Protein AF-A0A147B8M9-F1 (afdb_monomer_lite)

pLDDT: mean 75.09, std 26.65, range [23.7, 98.44]

Structure (mmCIF, N/CA/C/O backbone):
data_AF-A0A147B8M9-F1
#
_entry.id   AF-A0A147B8M9-F1
#
loop_
_atom_site.group_PDB
_atom_site.id
_atom_site.type_symbol
_atom_site.label_atom_id
_atom_site.label_alt_id
_atom_site.label_comp_id
_atom_site.label_asym_id
_atom_site.label_entity_id
_atom_site.label_seq_id
_atom_site.pdbx_PDB_ins_code
_atom_site.Cartn_x
_atom_site.Cartn_y
_atom_site.Cartn_z
_atom_site.occupancy
_atom_site.B_iso_or_equiv
_atom_site.auth_seq_id
_atom_site.auth_comp_id
_atom_site.auth_asym_id
_atom_site.auth_atom_id
_atom_site.pdbx_PDB_model_num
ATOM 1 N N . ARG A 1 1 ? -14.734 -21.257 18.077 1.00 27.02 1 ARG A N 1
ATOM 2 C CA . ARG A 1 1 ? -14.080 -21.718 19.327 1.00 27.02 1 ARG A CA 1
ATOM 3 C C . ARG A 1 1 ? -13.282 -20.539 19.893 1.00 27.02 1 ARG A C 1
ATOM 5 O O . ARG A 1 1 ? -12.456 -20.019 19.169 1.00 27.02 1 ARG A O 1
ATOM 12 N N . ARG A 1 2 ? -13.656 -20.080 21.100 1.00 24.09 2 ARG A N 1
ATOM 13 C CA . ARG A 1 2 ? -13.049 -19.052 21.987 1.00 24.09 2 ARG A CA 1
ATOM 14 C C . ARG A 1 2 ? -12.337 -17.847 21.330 1.00 24.09 2 ARG A C 1
ATOM 16 O O . ARG A 1 2 ? -11.143 -17.897 21.078 1.00 24.09 2 ARG A O 1
ATOM 23 N N . PHE A 1 3 ? -13.059 -16.733 21.179 1.00 24.09 3 PHE A N 1
ATOM 24 C CA . PHE A 1 3 ? -12.471 -15.402 20.975 1.00 24.09 3 PHE A CA 1
ATOM 25 C C . PHE A 1 3 ? -12.200 -14.756 22.337 1.00 24.09 3 PHE A C 1
ATOM 27 O O . PHE A 1 3 ? -13.134 -14.471 23.086 1.00 24.09 3 PHE A O 1
ATOM 34 N N . VAL A 1 4 ? -10.926 -14.539 22.661 1.00 26.78 4 VAL A N 1
ATOM 35 C CA . VAL A 1 4 ? -10.508 -13.758 23.829 1.00 26.78 4 VAL A CA 1
ATOM 36 C C . VAL A 1 4 ? -10.392 -12.299 23.394 1.00 26.78 4 VAL A C 1
ATOM 38 O O . VAL A 1 4 ? -9.538 -11.937 22.592 1.00 26.78 4 VAL A O 1
ATOM 41 N N . SER A 1 5 ? -11.287 -11.464 23.914 1.00 26.00 5 SER A N 1
ATOM 42 C CA . SER A 1 5 ? -11.229 -10.008 23.802 1.00 26.00 5 SER A CA 1
ATOM 43 C C . SER A 1 5 ? -10.167 -9.478 24.769 1.00 26.00 5 SER A C 1
ATOM 45 O O . SER A 1 5 ? -10.465 -9.273 25.945 1.00 26.00 5 SER A O 1
ATOM 47 N N . VAL A 1 6 ? -8.939 -9.247 24.298 1.00 27.94 6 VAL A N 1
ATOM 48 C CA . VAL A 1 6 ? -7.915 -8.536 25.081 1.00 27.94 6 VAL A CA 1
ATOM 49 C C . VAL A 1 6 ? -7.964 -7.051 24.729 1.00 27.94 6 VAL A C 1
ATOM 51 O O . VAL A 1 6 ? -7.630 -6.624 23.628 1.00 27.94 6 VAL A O 1
ATOM 54 N N . ARG A 1 7 ? -8.435 -6.268 25.699 1.00 24.34 7 ARG A N 1
ATOM 55 C CA . ARG A 1 7 ? -8.534 -4.806 25.693 1.00 24.34 7 ARG A CA 1
ATOM 56 C C . ARG A 1 7 ? -7.111 -4.228 25.764 1.00 24.34 7 ARG A C 1
ATOM 58 O O . ARG A 1 7 ? -6.442 -4.368 26.783 1.00 24.34 7 ARG A O 1
ATOM 65 N N . PHE A 1 8 ? -6.635 -3.610 24.685 1.00 26.00 8 PHE A N 1
ATOM 66 C CA . PHE A 1 8 ? -5.286 -3.041 24.598 1.00 26.00 8 PHE A CA 1
ATOM 67 C C . PHE A 1 8 ? -5.272 -1.627 25.202 1.00 26.00 8 PHE A C 1
ATOM 69 O O . PHE A 1 8 ? -5.485 -0.632 24.518 1.00 26.00 8 PHE A O 1
ATOM 76 N N . LEU A 1 9 ? -5.058 -1.550 26.516 1.00 25.94 9 LEU A N 1
ATOM 77 C CA . LEU A 1 9 ? -4.736 -0.313 27.236 1.00 25.94 9 LEU A CA 1
ATOM 78 C C . LEU A 1 9 ? -3.402 -0.480 27.982 1.00 25.94 9 LEU A C 1
ATOM 80 O O . LEU A 1 9 ? -3.304 -0.156 29.153 1.00 25.94 9 LEU A O 1
ATOM 84 N N . TYR A 1 10 ? -2.381 -1.046 27.332 1.00 28.28 10 TYR A N 1
ATOM 85 C CA . TYR A 1 10 ? -1.029 -1.176 27.891 1.00 28.28 10 TYR A CA 1
ATOM 86 C C . TYR A 1 10 ? 0.004 -1.239 26.759 1.00 28.28 10 TYR A C 1
ATOM 88 O O . TYR A 1 10 ? 0.455 -2.316 26.388 1.00 28.28 10 TYR A O 1
ATOM 96 N N . PHE A 1 11 ? 0.391 -0.094 26.188 1.00 28.03 11 PHE A N 1
ATOM 97 C CA . PHE A 1 11 ? 1.577 -0.063 25.311 1.00 28.03 11 PHE A CA 1
ATOM 98 C C . PHE A 1 11 ? 2.438 1.206 25.392 1.00 28.03 11 PHE A C 1
ATOM 100 O O . PHE A 1 11 ? 3.478 1.282 24.751 1.00 28.03 11 PHE A O 1
ATOM 107 N N . VAL A 1 12 ? 2.101 2.170 26.255 1.00 28.92 12 VAL A N 1
ATOM 108 C CA . VAL A 1 12 ? 2.968 3.344 26.499 1.00 28.92 12 VAL A CA 1
ATOM 109 C C . VAL A 1 12 ? 4.001 3.084 27.616 1.00 28.92 12 VAL A C 1
ATOM 111 O O . VAL A 1 12 ? 4.966 3.824 27.762 1.00 28.92 12 VAL A O 1
ATOM 114 N N . ALA A 1 13 ? 3.885 1.983 28.368 1.00 28.84 13 ALA A N 1
ATOM 115 C CA . ALA A 1 13 ? 4.735 1.716 29.536 1.00 28.84 13 ALA A CA 1
ATOM 116 C C . ALA A 1 13 ? 5.997 0.857 29.275 1.00 28.84 13 ALA A C 1
ATOM 118 O O . ALA A 1 13 ? 6.793 0.677 30.193 1.00 28.84 13 ALA A O 1
ATOM 119 N N . SER A 1 14 ? 6.226 0.327 28.063 1.00 29.69 14 SER A N 1
ATOM 120 C CA . SER A 1 14 ? 7.313 -0.653 27.828 1.00 29.69 14 SER A CA 1
ATOM 121 C C . SER A 1 14 ? 8.586 -0.099 27.155 1.00 29.69 14 SER A C 1
ATOM 123 O O . SER A 1 14 ? 9.603 -0.785 27.109 1.00 29.69 14 SER A O 1
ATOM 125 N N . MET A 1 15 ? 8.613 1.166 26.711 1.00 28.66 15 MET A N 1
ATOM 126 C CA . MET A 1 15 ? 9.832 1.773 26.131 1.00 28.66 15 MET A CA 1
ATOM 127 C C . MET A 1 15 ? 10.869 2.243 27.169 1.00 28.66 15 MET A C 1
ATOM 129 O O . MET A 1 15 ? 12.008 2.523 26.805 1.00 28.66 15 MET A O 1
ATOM 133 N N . ALA A 1 16 ? 10.536 2.270 28.463 1.00 31.88 16 ALA A N 1
ATOM 134 C CA . ALA A 1 16 ? 11.472 2.675 29.519 1.00 31.88 16 ALA A CA 1
ATOM 135 C C . ALA A 1 16 ? 12.421 1.550 29.992 1.00 31.88 16 ALA A C 1
ATOM 137 O O . ALA A 1 16 ? 13.389 1.826 30.697 1.00 31.88 16 ALA A O 1
ATOM 138 N N . PHE A 1 17 ? 12.196 0.290 29.593 1.00 31.92 17 PHE A N 1
ATOM 139 C CA . PHE A 1 17 ? 12.972 -0.861 30.087 1.00 31.92 17 PHE A CA 1
ATOM 140 C C . PHE A 1 17 ? 14.059 -1.383 29.133 1.00 31.92 17 PHE A C 1
ATOM 142 O O . PHE A 1 17 ? 14.853 -2.237 29.522 1.00 31.92 17 PHE A O 1
ATOM 149 N N . VAL A 1 18 ? 14.159 -0.848 27.911 1.00 36.25 18 VAL A N 1
ATOM 150 C CA . VAL A 1 18 ? 15.147 -1.307 26.910 1.00 36.25 18 VAL A CA 1
ATOM 151 C C . VAL A 1 18 ? 16.444 -0.474 26.928 1.00 36.25 18 VAL A C 1
ATOM 153 O O . VAL A 1 18 ? 17.480 -0.921 26.442 1.00 36.25 18 VAL A O 1
ATOM 156 N N . SER A 1 19 ? 16.461 0.684 27.598 1.00 32.91 19 SER A N 1
ATOM 157 C CA . SER A 1 19 ? 17.647 1.557 27.673 1.00 32.91 19 SER A CA 1
ATOM 158 C C . SER A 1 19 ? 18.732 1.096 28.665 1.00 32.91 19 SER A C 1
ATOM 160 O O . SER A 1 19 ? 19.852 1.599 28.607 1.00 32.91 19 SER A O 1
ATOM 162 N N . SER A 1 20 ? 18.454 0.153 29.572 1.00 35.44 20 SER A N 1
ATOM 163 C CA . SER A 1 20 ? 19.408 -0.260 30.621 1.00 35.44 20 SER A CA 1
ATOM 164 C C . SER A 1 20 ? 20.283 -1.463 30.249 1.00 35.44 20 SER A C 1
ATOM 166 O O . SER A 1 20 ? 21.273 -1.730 30.929 1.00 35.44 20 SER A O 1
ATOM 168 N N . ARG A 1 21 ? 19.978 -2.180 29.156 1.00 36.72 21 ARG A N 1
ATOM 169 C CA . ARG A 1 21 ? 20.747 -3.370 28.734 1.00 36.72 21 ARG A CA 1
ATOM 170 C C . ARG A 1 21 ? 21.785 -3.123 27.636 1.00 36.72 21 ARG A C 1
ATOM 172 O O . ARG A 1 21 ? 22.641 -3.977 27.441 1.00 36.72 21 ARG A O 1
ATOM 179 N N . PHE A 1 22 ? 21.798 -1.949 27.004 1.00 33.19 22 PHE A N 1
ATOM 180 C CA . PHE A 1 22 ? 22.848 -1.574 26.042 1.00 33.19 22 PHE A CA 1
ATOM 181 C C . PHE A 1 22 ? 24.071 -0.890 26.685 1.00 33.19 22 PHE A C 1
ATOM 183 O O . PHE A 1 22 ? 25.175 -0.984 26.155 1.00 33.19 22 PHE A O 1
ATOM 190 N N . ALA A 1 23 ? 23.922 -0.275 27.865 1.00 34.53 23 ALA A N 1
ATOM 191 C CA . ALA A 1 23 ? 25.012 0.451 28.530 1.00 34.53 23 ALA A CA 1
ATOM 192 C C . ALA A 1 23 ? 26.086 -0.460 29.168 1.00 34.53 23 ALA A C 1
ATOM 194 O O . ALA A 1 23 ? 27.227 -0.041 29.342 1.00 34.53 23 ALA A O 1
ATOM 195 N N . ASN A 1 24 ? 25.767 -1.728 29.457 1.00 32.03 24 ASN A N 1
ATOM 196 C CA . ASN A 1 24 ? 26.709 -2.670 30.081 1.00 32.03 24 ASN A CA 1
ATOM 197 C C . ASN A 1 24 ? 27.592 -3.447 29.088 1.00 32.03 24 ASN A C 1
ATOM 199 O O . ASN A 1 24 ? 28.488 -4.174 29.516 1.00 32.03 24 ASN A O 1
ATOM 203 N N . CYS A 1 25 ? 27.386 -3.292 27.775 1.00 36.28 25 CYS A N 1
ATOM 204 C CA . CYS A 1 25 ? 28.187 -3.990 26.763 1.00 36.28 25 CYS A CA 1
ATOM 205 C C . CYS A 1 25 ? 29.418 -3.186 26.294 1.00 36.28 25 CYS A C 1
ATOM 207 O O . CYS A 1 25 ? 30.353 -3.766 25.750 1.00 36.28 25 CYS A O 1
ATOM 209 N N . LEU A 1 26 ? 29.467 -1.873 26.557 1.00 35.19 26 LEU A N 1
ATOM 210 C CA . LEU A 1 26 ? 30.536 -0.974 26.086 1.00 35.19 26 LEU A CA 1
ATOM 211 C C . LEU A 1 26 ? 31.651 -0.712 27.116 1.00 35.19 26 LEU A C 1
ATOM 213 O O . LEU A 1 26 ? 32.682 -0.142 26.781 1.00 35.19 26 LEU A O 1
ATOM 217 N N . VAL A 1 27 ? 31.498 -1.185 28.356 1.00 40.88 27 VAL A N 1
ATOM 218 C CA . VAL A 1 27 ? 32.484 -0.983 29.442 1.00 40.88 27 VAL A CA 1
ATOM 219 C C . VAL A 1 27 ? 33.527 -2.118 29.519 1.00 40.88 27 VAL A C 1
ATOM 221 O O . VAL A 1 27 ? 34.462 -2.063 30.311 1.00 40.88 27 VAL A O 1
ATOM 224 N N . ARG A 1 28 ? 33.439 -3.147 28.663 1.00 36.75 28 ARG A N 1
ATOM 225 C CA . ARG A 1 28 ? 34.367 -4.300 28.671 1.00 36.75 28 ARG A CA 1
ATOM 226 C C . ARG A 1 28 ? 35.517 -4.242 27.652 1.00 36.75 28 ARG A C 1
ATOM 228 O O . ARG A 1 28 ? 36.253 -5.217 27.550 1.00 36.75 28 ARG A O 1
ATOM 235 N N . GLN A 1 29 ? 35.720 -3.129 26.942 1.00 37.09 29 GLN A N 1
ATOM 236 C CA . GLN A 1 29 ? 36.760 -3.010 25.901 1.00 37.09 29 GLN A CA 1
ATOM 237 C C . GLN A 1 29 ? 37.720 -1.817 26.067 1.00 37.09 29 GLN A C 1
ATOM 239 O O . GLN A 1 29 ? 38.197 -1.265 25.081 1.00 37.09 29 GLN A O 1
ATOM 244 N N . LEU A 1 30 ? 38.066 -1.429 27.299 1.00 37.56 30 LEU A N 1
ATOM 245 C CA . LEU A 1 30 ? 39.154 -0.466 27.525 1.00 37.56 30 LEU A CA 1
ATOM 246 C C . LEU A 1 30 ? 40.334 -1.126 28.261 1.00 37.56 30 LEU A C 1
ATOM 248 O O . LEU A 1 30 ? 40.118 -1.787 29.282 1.00 37.56 30 LEU A O 1
ATOM 252 N N . PRO A 1 31 ? 41.575 -0.991 27.751 1.00 31.39 31 PRO A N 1
ATOM 253 C CA . PRO A 1 31 ? 42.752 -1.609 28.348 1.00 31.39 31 PRO A CA 1
ATOM 254 C C . PRO A 1 31 ? 43.129 -0.954 29.685 1.00 31.39 31 PRO A C 1
ATOM 256 O O . PRO A 1 31 ? 42.928 0.238 29.913 1.00 31.39 31 PRO A O 1
ATOM 259 N N . ARG A 1 32 ? 43.683 -1.772 30.587 1.00 35.12 32 ARG A N 1
ATOM 260 C CA . ARG A 1 32 ? 44.128 -1.384 31.930 1.00 35.12 32 ARG A CA 1
ATOM 261 C C . ARG A 1 32 ? 45.487 -0.677 31.869 1.00 35.12 32 ARG A C 1
ATOM 263 O O . ARG A 1 32 ? 46.471 -1.309 31.504 1.00 35.12 32 ARG A O 1
ATOM 270 N N . GLY A 1 33 ? 45.544 0.567 32.346 1.00 34.09 33 GLY A N 1
ATOM 271 C CA . GLY A 1 33 ? 46.777 1.204 32.829 1.00 34.09 33 GLY A CA 1
ATOM 272 C C . GLY A 1 33 ? 47.073 2.582 32.231 1.00 34.09 33 GLY A C 1
ATOM 273 O O . GLY A 1 33 ? 47.375 2.667 31.051 1.00 34.09 33 GLY A O 1
ATOM 274 N N . VAL A 1 34 ? 46.994 3.612 33.091 1.00 33.75 34 VAL A N 1
ATOM 275 C CA . VAL A 1 34 ? 47.680 4.937 33.147 1.00 33.75 34 VAL A CA 1
ATOM 276 C C . VAL A 1 34 ? 46.668 5.928 33.761 1.00 33.75 34 VAL A C 1
ATOM 278 O O . VAL A 1 34 ? 45.694 6.309 33.131 1.00 33.75 34 VAL A O 1
ATOM 281 N N . LEU A 1 35 ? 46.627 6.054 35.093 1.00 29.91 35 LEU A N 1
ATOM 282 C CA . LEU A 1 35 ? 47.329 7.036 35.943 1.00 29.91 35 LEU A CA 1
ATOM 283 C C . LEU A 1 35 ? 46.771 8.478 35.898 1.00 29.91 35 LEU A C 1
ATOM 285 O O . LEU A 1 35 ? 46.942 9.203 34.931 1.00 29.91 35 LEU A O 1
ATOM 289 N N . ARG A 1 36 ? 46.278 8.875 37.084 1.00 27.80 36 ARG A N 1
ATOM 290 C CA . ARG A 1 36 ? 46.277 10.210 37.721 1.00 27.80 36 ARG A CA 1
ATOM 291 C C . ARG A 1 36 ? 45.305 11.294 37.226 1.00 27.80 36 ARG A C 1
ATOM 293 O O . ARG A 1 36 ? 45.498 11.949 36.214 1.00 27.80 36 ARG A O 1
ATOM 300 N N . TYR A 1 37 ? 44.347 11.572 38.116 1.00 27.31 37 TYR A N 1
ATOM 301 C CA . TYR A 1 37 ? 43.696 12.872 38.318 1.00 27.31 37 TYR A CA 1
ATOM 302 C C . TYR A 1 37 ? 44.704 14.032 38.391 1.00 27.31 37 TYR A C 1
ATOM 304 O O . TYR A 1 37 ? 45.776 13.877 38.984 1.00 27.31 37 TYR A O 1
ATOM 312 N N . PRO A 1 38 ? 44.266 15.238 37.993 1.00 31.50 38 PRO A N 1
ATOM 313 C CA . PRO A 1 38 ? 44.148 16.293 38.994 1.00 31.50 38 PRO A CA 1
ATOM 314 C C . PRO A 1 38 ? 42.786 17.001 38.988 1.00 31.50 38 PRO A C 1
ATOM 316 O O . PRO A 1 38 ? 42.074 17.090 37.992 1.00 31.50 38 PRO A O 1
ATOM 319 N N . LYS A 1 39 ? 42.432 17.482 40.181 1.00 28.62 39 LYS A N 1
ATOM 320 C CA . LYS A 1 39 ? 41.262 18.296 40.506 1.00 28.62 39 LYS A CA 1
ATOM 321 C C . LYS A 1 39 ? 41.488 19.732 40.024 1.00 28.62 39 LYS A C 1
ATOM 323 O O . LYS A 1 39 ? 42.455 20.327 40.473 1.00 28.62 39 LYS A O 1
ATOM 328 N N . GLN A 1 40 ? 40.572 20.267 39.215 1.00 25.94 40 GLN A N 1
ATOM 329 C CA . GLN A 1 40 ? 40.050 21.651 39.215 1.00 25.94 40 GLN A CA 1
ATOM 330 C C . GLN A 1 40 ? 39.564 22.025 37.814 1.00 25.94 40 GLN A C 1
ATOM 332 O O . GLN A 1 40 ? 40.360 22.282 36.925 1.00 25.94 40 GLN A O 1
ATOM 337 N N . CYS A 1 41 ? 38.242 22.037 37.650 1.00 27.27 41 CYS A N 1
ATOM 338 C CA . CYS A 1 41 ? 37.491 23.017 36.862 1.00 27.27 41 CYS A CA 1
ATOM 339 C C . CYS A 1 41 ? 36.004 22.702 37.056 1.00 27.27 41 CYS A C 1
ATOM 341 O O . CYS A 1 41 ? 35.356 22.013 36.275 1.00 27.27 41 CYS A O 1
ATOM 343 N N . THR A 1 42 ? 35.477 23.163 38.186 1.00 31.98 42 THR A N 1
ATOM 344 C CA . THR A 1 42 ? 34.049 23.413 38.364 1.00 31.98 42 THR A CA 1
ATOM 345 C C . THR A 1 42 ? 33.658 24.546 37.422 1.00 31.98 42 THR A C 1
ATOM 347 O O . THR A 1 42 ? 34.017 25.695 37.664 1.00 31.98 42 THR A O 1
ATOM 350 N N . GLY A 1 43 ? 32.947 24.234 36.344 1.00 30.45 43 GLY A N 1
ATOM 351 C CA . GLY A 1 43 ? 32.401 25.247 35.451 1.00 30.45 43 GLY A CA 1
ATOM 352 C C . GLY A 1 43 ? 31.911 24.641 34.147 1.00 30.45 43 GLY A C 1
ATOM 353 O O . GLY A 1 43 ? 32.673 23.999 33.440 1.00 30.45 43 GLY A O 1
ATOM 354 N N . VAL A 1 44 ? 30.649 24.915 33.818 1.00 31.03 44 VAL A N 1
ATOM 355 C CA . VAL A 1 44 ? 29.996 24.632 32.529 1.00 31.03 44 VAL A CA 1
ATOM 356 C C . VAL A 1 44 ? 29.514 23.185 32.327 1.00 31.03 44 VAL A C 1
ATOM 358 O O . VAL A 1 44 ? 29.857 22.500 31.372 1.00 31.03 44 VAL A O 1
ATOM 361 N N . SER A 1 45 ? 28.603 22.748 33.197 1.00 27.23 45 SER A N 1
ATOM 362 C CA . SER A 1 45 ? 27.581 21.758 32.827 1.00 27.23 45 SER A CA 1
ATOM 363 C C . SER A 1 45 ? 26.237 22.225 33.373 1.00 27.23 45 SER A C 1
ATOM 365 O O . SER A 1 45 ? 25.766 21.812 34.429 1.00 27.23 45 SER A O 1
ATOM 367 N N . SER A 1 46 ? 25.675 23.222 32.695 1.00 32.31 46 SER A N 1
ATOM 368 C CA . SER A 1 46 ? 24.375 23.799 33.024 1.00 32.31 46 SER A CA 1
ATOM 369 C C . SER A 1 46 ? 23.692 24.324 31.766 1.00 32.31 46 SER A C 1
ATOM 371 O O . SER A 1 46 ? 23.367 25.501 31.698 1.00 32.31 46 SER A O 1
ATOM 373 N N . TYR A 1 47 ? 23.466 23.464 30.770 1.00 26.84 47 TYR A N 1
ATOM 374 C CA . TYR A 1 47 ? 22.502 23.749 29.708 1.00 26.84 47 TYR A CA 1
ATOM 375 C C . TYR A 1 47 ? 21.732 22.473 29.335 1.00 26.84 47 TYR A C 1
ATOM 377 O O . TYR A 1 47 ? 22.304 21.481 28.904 1.00 26.84 47 TYR A O 1
ATOM 385 N N . LEU A 1 48 ? 20.412 22.550 29.539 1.00 28.67 48 LEU A N 1
ATOM 386 C CA . LEU A 1 48 ? 19.356 21.622 29.113 1.00 28.67 48 LEU A CA 1
ATOM 387 C C . LEU A 1 48 ? 19.205 20.265 29.827 1.00 28.67 48 LEU A C 1
ATOM 389 O O . LEU A 1 48 ? 19.116 19.212 29.208 1.00 28.67 48 LEU A O 1
ATOM 393 N N . THR A 1 49 ? 18.914 20.315 31.127 1.00 30.12 49 THR A N 1
ATOM 394 C CA . THR A 1 49 ? 17.976 19.358 31.746 1.00 30.12 49 THR A CA 1
ATOM 395 C C . THR A 1 49 ? 17.010 20.095 32.668 1.00 30.12 49 THR A C 1
ATOM 397 O O . THR A 1 49 ? 17.302 20.285 33.848 1.00 30.12 49 THR A O 1
ATOM 400 N N . ARG A 1 50 ? 15.867 20.543 32.126 1.00 26.62 50 ARG A N 1
ATOM 401 C CA . ARG A 1 50 ? 14.607 20.771 32.868 1.00 26.62 50 ARG A CA 1
ATOM 402 C C . ARG A 1 50 ? 13.495 21.264 31.934 1.00 26.62 50 ARG A C 1
ATOM 404 O O . ARG A 1 50 ? 13.418 22.450 31.648 1.00 26.62 50 ARG A O 1
ATOM 411 N N . LYS A 1 51 ? 12.592 20.367 31.531 1.00 27.72 51 LYS A N 1
ATOM 412 C CA . LYS A 1 51 ? 11.152 20.658 31.371 1.00 27.72 51 LYS A CA 1
ATOM 413 C C . LYS A 1 51 ? 10.344 19.379 31.609 1.00 27.72 51 LYS A C 1
ATOM 415 O O . LYS A 1 51 ? 9.722 18.818 30.722 1.00 27.72 51 LYS A O 1
ATOM 420 N N . LEU A 1 52 ? 10.377 18.943 32.862 1.00 26.14 52 LEU A N 1
ATOM 421 C CA . LEU A 1 52 ? 9.313 18.182 33.505 1.00 26.14 52 LEU A CA 1
ATOM 422 C C . LEU A 1 52 ? 8.984 18.976 34.769 1.00 26.14 52 LEU A C 1
ATOM 424 O O . LEU A 1 52 ? 9.744 18.946 35.731 1.00 26.14 52 LEU A O 1
ATOM 428 N N . CYS A 1 53 ? 7.912 19.766 34.716 1.00 24.42 53 CYS A N 1
ATOM 429 C CA . CYS A 1 53 ? 7.299 20.368 35.894 1.00 24.42 53 CYS A CA 1
ATOM 430 C C . CYS A 1 53 ? 5.783 20.288 35.750 1.00 24.42 53 CYS A C 1
ATOM 432 O O . CYS A 1 53 ? 5.162 20.975 34.943 1.00 24.42 53 CYS A O 1
ATOM 434 N N . THR A 1 54 ? 5.232 19.410 36.572 1.00 27.48 54 THR A N 1
ATOM 435 C CA . THR A 1 54 ? 3.876 19.405 37.097 1.00 27.48 54 THR A CA 1
ATOM 436 C C . THR A 1 54 ? 3.613 20.631 37.987 1.00 27.48 54 THR A C 1
ATOM 438 O O . THR A 1 54 ? 4.509 21.095 38.688 1.00 27.48 54 THR A O 1
ATOM 441 N N . SER A 1 55 ? 2.337 21.029 38.041 1.00 25.98 55 SER A N 1
ATOM 442 C CA . SER A 1 55 ? 1.659 21.902 39.022 1.00 25.98 55 SER A CA 1
ATOM 443 C C . SER A 1 55 ? 1.488 23.403 38.706 1.00 25.98 55 SER A C 1
ATOM 445 O O . SER A 1 55 ? 2.429 24.190 38.687 1.00 25.98 55 SER A O 1
ATOM 447 N N . LYS A 1 56 ? 0.201 23.743 38.518 1.00 28.77 56 LYS A N 1
ATOM 448 C CA . LYS A 1 56 ? -0.567 24.955 38.868 1.00 28.77 56 LYS A CA 1
ATOM 449 C C . LYS A 1 56 ? 0.158 26.312 38.930 1.00 28.77 56 LYS A C 1
ATOM 451 O O . LYS A 1 56 ? 0.884 26.610 39.872 1.00 28.77 56 LYS A O 1
ATOM 456 N N . ARG A 1 57 ? -0.288 27.230 38.064 1.00 23.70 57 ARG A N 1
ATOM 457 C CA . ARG A 1 57 ? -0.511 28.640 38.426 1.00 23.70 57 ARG A CA 1
ATOM 458 C C . ARG A 1 57 ? -1.910 29.066 37.987 1.00 23.70 57 ARG A C 1
ATOM 460 O O . ARG A 1 57 ? -2.218 29.072 36.802 1.00 23.70 57 ARG A O 1
ATOM 467 N N . LEU A 1 58 ? -2.734 29.390 38.979 1.00 28.34 58 LEU A N 1
ATOM 468 C CA . LEU A 1 58 ? -3.922 30.224 38.842 1.00 28.34 58 LEU A CA 1
ATOM 469 C C . LEU A 1 58 ? -3.459 31.662 38.582 1.00 28.34 58 LEU A C 1
ATOM 471 O O . LEU A 1 58 ? -2.677 32.203 39.362 1.00 28.34 58 LEU A O 1
ATOM 475 N N . SER A 1 59 ? -3.974 32.283 37.528 1.00 27.38 59 SER A N 1
ATOM 476 C CA . SER A 1 59 ? -4.063 33.738 37.408 1.00 27.38 59 SER A CA 1
ATOM 477 C C . SER A 1 59 ? -5.396 34.072 36.751 1.00 27.38 59 SER A C 1
ATOM 479 O O . SER A 1 59 ? -5.700 33.592 35.662 1.00 27.38 59 SER A O 1
ATOM 481 N N . ALA A 1 60 ? -6.197 34.834 37.487 1.00 27.33 60 ALA A N 1
ATOM 482 C CA . ALA A 1 60 ? -7.555 35.240 37.177 1.00 27.33 60 ALA A CA 1
ATOM 483 C C . ALA A 1 60 ? -7.645 36.149 35.942 1.00 27.33 60 ALA A C 1
ATOM 485 O O . ALA A 1 60 ? -6.758 36.969 35.710 1.00 27.33 60 ALA A O 1
ATOM 486 N N . GLY A 1 61 ? -8.765 36.065 35.217 1.00 25.58 61 GLY A N 1
ATOM 487 C CA . GLY A 1 61 ? -9.127 37.079 34.229 1.00 25.58 61 GLY A CA 1
ATOM 488 C C . GLY A 1 61 ? -10.212 36.681 33.230 1.00 25.58 61 GLY A C 1
ATOM 489 O O . GLY A 1 61 ? -9.885 36.331 32.107 1.00 25.58 61 GLY A O 1
ATOM 490 N N . ARG A 1 62 ? -11.475 36.892 33.634 1.00 26.42 62 ARG A N 1
ATOM 491 C CA . ARG A 1 62 ? -12.699 37.108 32.825 1.00 26.42 62 ARG A CA 1
ATOM 492 C C . ARG A 1 62 ? -13.423 35.914 32.182 1.00 26.42 62 ARG A C 1
ATOM 494 O O . ARG A 1 62 ? -12.924 35.265 31.276 1.00 26.42 62 ARG A O 1
ATOM 501 N N . GLY A 1 63 ? -14.694 35.793 32.587 1.00 30.56 63 GLY A N 1
ATOM 502 C CA . GLY A 1 63 ? -15.769 35.094 31.878 1.00 30.56 63 GLY A CA 1
ATOM 503 C C . GLY A 1 63 ? -16.216 33.803 32.555 1.00 30.56 63 GLY A C 1
ATOM 504 O O . GLY A 1 63 ? -15.966 32.733 32.022 1.00 30.56 63 GLY A O 1
ATOM 505 N N . SER A 1 64 ? -16.841 33.884 33.734 1.00 30.20 64 SER A N 1
ATOM 506 C CA . SER A 1 64 ? -17.436 32.721 34.403 1.00 30.20 64 SER A CA 1
ATOM 507 C C . SER A 1 64 ? -18.722 32.276 33.686 1.00 30.20 64 SER A C 1
ATOM 509 O O . SER A 1 64 ? -19.661 33.076 33.639 1.00 30.20 64 SER A O 1
ATOM 511 N N . PRO A 1 65 ? -18.834 31.022 33.214 1.00 41.94 65 PRO A N 1
ATOM 512 C CA . PRO A 1 65 ? -20.124 30.342 33.150 1.00 41.94 65 PRO A CA 1
ATOM 513 C C . PRO A 1 65 ? -20.621 30.155 34.591 1.00 41.94 65 PRO A C 1
ATOM 515 O O . PRO A 1 65 ? -19.816 29.977 35.512 1.00 41.94 65 PRO A O 1
ATOM 518 N N . GLY A 1 66 ? -21.924 30.304 34.813 1.00 40.69 66 GLY A N 1
ATOM 519 C CA . GLY A 1 66 ? -22.505 30.499 36.138 1.00 40.69 66 GLY A CA 1
ATOM 520 C C . GLY A 1 66 ? -22.163 29.380 37.127 1.00 40.69 66 GLY A C 1
ATOM 521 O O . GLY A 1 66 ? -22.317 28.197 36.838 1.00 40.69 66 GLY A O 1
ATOM 522 N N . ALA A 1 67 ? -21.774 29.752 38.350 1.00 49.94 67 ALA A N 1
ATOM 523 C CA . ALA A 1 67 ? -21.586 28.818 39.467 1.00 49.94 67 ALA A CA 1
ATOM 524 C C . ALA A 1 67 ? -22.835 27.947 39.751 1.00 49.94 67 ALA A C 1
ATOM 526 O O . ALA A 1 67 ? -22.717 26.875 40.340 1.00 49.94 67 ALA A O 1
ATOM 527 N N . ALA A 1 68 ? -24.013 28.378 39.285 1.00 54.12 68 ALA A N 1
ATOM 528 C CA . ALA A 1 68 ? -25.264 27.627 39.350 1.00 54.12 68 ALA A CA 1
ATOM 529 C C . ALA A 1 68 ? -25.308 26.409 38.399 1.00 54.12 68 ALA A C 1
ATOM 531 O O . ALA A 1 68 ? -25.869 25.375 38.763 1.00 54.12 68 ALA A O 1
ATOM 532 N N . GLU A 1 69 ? -24.680 26.487 37.221 1.00 50.81 69 GLU A N 1
ATOM 533 C CA . GLU A 1 69 ? -24.639 25.392 36.233 1.00 50.81 69 GLU A CA 1
ATOM 534 C C . GLU A 1 69 ? -23.657 24.298 36.661 1.00 50.81 69 GLU A C 1
ATOM 536 O O . GLU A 1 69 ? -23.934 23.105 36.565 1.00 50.81 69 GLU A O 1
ATOM 541 N N . VAL A 1 70 ? -22.513 24.701 37.220 1.00 56.62 70 VAL A N 1
ATOM 542 C CA . VAL A 1 70 ? -21.507 23.758 37.722 1.00 56.62 70 VAL A CA 1
ATOM 543 C C . VAL A 1 70 ? -22.022 23.001 38.958 1.00 56.62 70 VAL A C 1
ATOM 545 O O . VAL A 1 70 ? -21.719 21.816 39.100 1.00 56.62 70 VAL A O 1
ATOM 548 N N . SER A 1 71 ? -22.838 23.635 39.816 1.00 54.94 71 SER A N 1
ATOM 549 C CA . SER A 1 71 ? -23.463 22.971 40.977 1.00 54.94 71 SER A CA 1
ATOM 550 C C . SER A 1 71 ? -24.487 21.922 40.554 1.00 54.94 71 SER A C 1
ATOM 552 O O . SER A 1 71 ? -24.423 20.788 41.016 1.00 54.94 71 SER A O 1
ATOM 554 N N . SER A 1 72 ? -25.370 22.251 39.609 1.00 59.62 72 SER A N 1
ATOM 555 C CA . SER A 1 72 ? -26.400 21.322 39.122 1.00 59.62 72 SER A CA 1
ATOM 556 C C . SER A 1 72 ? -25.801 20.125 38.365 1.00 59.62 72 SER A C 1
ATOM 558 O O . SER A 1 72 ? -26.263 18.997 38.533 1.00 59.62 72 SER A O 1
ATOM 560 N N . ILE A 1 73 ? -24.698 20.320 37.631 1.00 60.66 73 ILE A N 1
ATOM 561 C CA . ILE A 1 73 ? -23.943 19.224 36.995 1.00 60.66 73 ILE A CA 1
ATOM 562 C C . ILE A 1 73 ? -23.227 18.342 38.038 1.00 60.66 73 ILE A C 1
ATOM 564 O O . ILE A 1 73 ? -23.116 17.125 37.857 1.00 60.66 73 ILE A O 1
ATOM 568 N N . LEU A 1 74 ? -22.727 18.922 39.135 1.00 60.19 74 LEU A N 1
ATOM 569 C CA . LEU A 1 74 ? -22.112 18.169 40.236 1.00 60.19 74 LEU A CA 1
ATOM 570 C C . LEU A 1 74 ? -23.151 17.387 41.049 1.00 60.19 74 LEU A C 1
ATOM 572 O O . LEU A 1 74 ? -22.903 16.232 41.390 1.00 60.19 74 LEU A O 1
ATOM 576 N N . GLU A 1 75 ? -24.319 17.975 41.297 1.00 65.25 75 GLU A N 1
ATOM 577 C CA . GLU A 1 75 ? -25.456 17.324 41.952 1.00 65.25 75 GLU A CA 1
ATOM 578 C C . GLU A 1 75 ? -25.981 16.153 41.107 1.00 65.25 75 GLU A C 1
ATOM 580 O O . GLU A 1 75 ? -26.149 15.048 41.628 1.00 65.25 75 GLU A O 1
ATOM 585 N N . GLU A 1 76 ? -26.113 16.324 39.785 1.00 59.88 76 GLU A N 1
ATOM 586 C CA . GLU A 1 76 ? -26.438 15.219 38.874 1.00 59.88 76 GLU A CA 1
ATOM 587 C C . GLU A 1 76 ? -25.356 14.131 38.850 1.00 59.88 76 GLU A C 1
ATOM 589 O O . GLU A 1 76 ? -25.690 12.949 38.803 1.00 59.88 76 GLU A O 1
ATOM 594 N N . ARG A 1 77 ? -24.063 14.479 38.931 1.00 56.34 77 ARG A N 1
ATOM 595 C CA . ARG A 1 77 ? -22.965 13.489 38.998 1.00 56.34 77 ARG A CA 1
ATOM 596 C C . ARG A 1 77 ? -22.989 12.652 40.278 1.00 56.34 77 ARG A C 1
ATOM 598 O O . ARG A 1 77 ? -22.569 11.496 40.234 1.00 56.34 77 ARG A O 1
ATOM 605 N N . ILE A 1 78 ? -23.456 13.217 41.390 1.00 68.19 78 ILE A N 1
ATOM 606 C CA . ILE A 1 78 ? -23.589 12.507 42.670 1.00 68.19 78 ILE A CA 1
ATOM 607 C C . ILE A 1 78 ? -24.844 11.620 42.659 1.00 68.19 78 ILE A C 1
ATOM 609 O O . ILE A 1 78 ? -24.795 10.486 43.129 1.00 68.19 78 ILE A O 1
ATOM 613 N N . LEU A 1 79 ? -25.943 12.088 42.059 1.00 56.12 79 LEU A N 1
ATOM 614 C CA . LEU A 1 79 ? -27.209 11.348 41.979 1.00 56.12 79 LEU A CA 1
ATOM 615 C C . LEU A 1 79 ? -27.222 10.254 40.889 1.00 56.12 79 LEU A C 1
ATOM 617 O O . LEU A 1 79 ? -27.910 9.246 41.037 1.00 56.12 79 LEU A O 1
ATOM 621 N N . ALA A 1 80 ? -26.448 10.400 39.807 1.00 51.94 80 ALA A N 1
ATOM 622 C CA . ALA A 1 80 ? -26.460 9.491 38.652 1.00 51.94 80 ALA A CA 1
ATOM 623 C C . ALA A 1 80 ? -25.578 8.231 38.790 1.00 51.94 80 ALA A C 1
ATOM 625 O O . ALA A 1 80 ? -25.428 7.480 37.821 1.00 51.94 80 ALA A O 1
ATOM 626 N N . GLN A 1 81 ? -25.014 7.940 39.968 1.00 48.19 81 GLN A N 1
ATOM 627 C CA . GLN A 1 81 ? -24.143 6.771 40.182 1.00 48.19 81 GLN A CA 1
ATOM 628 C C . GLN A 1 81 ? -24.829 5.390 40.035 1.00 48.19 81 GLN A C 1
ATOM 630 O O . GLN A 1 81 ? -24.152 4.372 40.169 1.00 48.19 81 GLN A O 1
ATOM 635 N N . THR A 1 82 ? -26.117 5.318 39.665 1.00 40.16 82 THR A N 1
ATOM 636 C CA . THR A 1 82 ? -26.884 4.051 39.615 1.00 40.16 82 THR A CA 1
ATOM 637 C C . THR A 1 82 ? -27.429 3.649 38.226 1.00 40.16 82 THR A C 1
ATOM 639 O O . THR A 1 82 ? -28.204 2.705 38.134 1.00 40.16 82 THR A O 1
ATOM 642 N N . SER A 1 83 ? -27.036 4.256 37.094 1.00 44.44 83 SER A N 1
ATOM 643 C CA . SER A 1 83 ? -27.469 3.730 35.769 1.00 44.44 83 SER A CA 1
ATOM 644 C C . SER A 1 83 ? -26.483 3.978 34.618 1.00 44.44 83 SER A C 1
ATOM 646 O O . SER A 1 83 ? -26.627 4.872 33.792 1.00 44.44 83 SER A O 1
ATOM 648 N N . THR A 1 84 ? -25.461 3.131 34.519 1.00 43.12 84 THR A N 1
ATOM 649 C CA . THR A 1 84 ? -24.326 3.268 33.584 1.00 43.12 84 THR A CA 1
ATOM 650 C C . THR A 1 84 ? -24.588 2.824 32.137 1.00 43.12 84 THR A C 1
ATOM 652 O O . THR A 1 84 ? -23.664 2.842 31.331 1.00 43.12 84 THR A O 1
ATOM 655 N N . ALA A 1 85 ? -25.809 2.428 31.762 1.00 46.75 85 ALA A N 1
ATOM 656 C CA . ALA A 1 85 ? -26.024 1.705 30.501 1.00 46.75 85 ALA A CA 1
ATOM 657 C C . ALA A 1 85 ? -26.331 2.572 29.259 1.00 46.75 85 ALA A C 1
ATOM 659 O O . ALA A 1 85 ? -26.107 2.095 28.153 1.00 46.75 85 ALA A O 1
ATOM 660 N N . ASN A 1 86 ? -26.808 3.819 29.397 1.00 52.50 86 ASN A N 1
ATOM 661 C CA . ASN A 1 86 ? -27.230 4.647 28.244 1.00 52.50 86 ASN A CA 1
ATOM 662 C C . ASN A 1 86 ? -26.623 6.064 28.198 1.00 52.50 86 ASN A C 1
ATOM 664 O O . ASN A 1 86 ? -26.905 6.819 27.272 1.00 52.50 86 ASN A O 1
ATOM 668 N N . LEU A 1 87 ? -25.783 6.437 29.170 1.00 57.12 87 LEU A N 1
ATOM 669 C CA . LEU A 1 87 ? -25.254 7.804 29.296 1.00 57.12 87 LEU A CA 1
ATOM 670 C C . LEU A 1 87 ? -24.114 8.129 28.315 1.00 57.12 87 LEU A C 1
ATOM 672 O O . LEU A 1 87 ? -23.774 9.297 28.148 1.00 57.12 87 LEU A O 1
ATOM 676 N N . ASP A 1 88 ? -23.513 7.127 27.669 1.00 67.81 88 ASP A N 1
ATOM 677 C CA . ASP A 1 88 ? -22.335 7.337 26.817 1.00 67.81 88 ASP A CA 1
ATOM 678 C C . ASP A 1 88 ? -22.676 7.873 25.410 1.00 67.81 88 ASP A C 1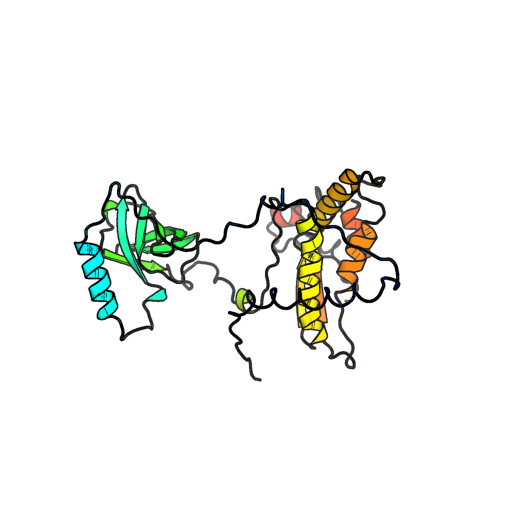
ATOM 680 O O . ASP A 1 88 ? -21.810 8.454 24.752 1.00 67.81 88 ASP A O 1
ATOM 684 N N . GLU A 1 89 ? -23.922 7.704 24.949 1.00 75.44 89 GLU A N 1
ATOM 685 C CA . GLU A 1 89 ? -24.393 8.108 23.605 1.00 75.44 89 GLU A CA 1
ATOM 686 C C . GLU A 1 89 ? -25.351 9.314 23.626 1.00 75.44 89 GLU A C 1
ATOM 688 O O . GLU A 1 89 ? -25.811 9.781 22.579 1.00 75.44 89 GLU A O 1
ATOM 693 N N . THR A 1 90 ? -25.633 9.843 24.817 1.00 85.62 90 THR A N 1
ATOM 694 C CA . THR A 1 90 ? -26.468 11.029 25.023 1.00 85.62 90 THR A CA 1
ATOM 695 C C . THR A 1 90 ? -25.643 12.170 25.605 1.00 85.62 90 THR A C 1
ATOM 697 O O . THR A 1 90 ? -24.751 11.950 26.424 1.00 85.62 90 THR A O 1
ATOM 700 N N . GLY A 1 91 ? -25.953 13.396 25.206 1.00 90.50 91 GLY A N 1
ATOM 701 C CA . GLY A 1 91 ? -25.402 14.614 25.780 1.00 90.50 91 GLY A CA 1
ATOM 702 C C . GLY A 1 91 ? -26.480 15.644 26.086 1.00 90.50 91 GLY A C 1
ATOM 703 O O . GLY A 1 91 ? -27.651 15.448 25.757 1.00 90.50 91 GLY A O 1
ATOM 704 N N . ARG A 1 92 ? -26.073 16.741 26.721 1.00 91.88 92 ARG A N 1
ATOM 705 C CA . ARG A 1 92 ? -26.913 17.904 27.013 1.00 91.88 92 ARG A CA 1
ATOM 706 C C . ARG A 1 92 ? -26.290 19.175 26.469 1.00 91.88 92 ARG A C 1
ATOM 708 O O . ARG A 1 92 ? -25.092 19.386 26.645 1.00 91.88 92 ARG A O 1
ATOM 715 N N . VAL A 1 93 ? -27.093 20.016 25.830 1.00 94.06 93 VAL A N 1
ATOM 716 C CA . VAL A 1 93 ? -26.653 21.332 25.357 1.00 94.06 93 VAL A CA 1
ATOM 717 C C . VAL A 1 93 ? -26.302 22.203 26.562 1.00 94.06 93 VAL A C 1
ATOM 719 O O . VAL A 1 93 ? -27.131 22.404 27.441 1.00 94.06 93 VAL A O 1
ATOM 722 N N . LEU A 1 94 ? -25.070 22.699 26.608 1.00 91.75 94 LEU A N 1
ATOM 723 C CA . LEU A 1 94 ? -24.612 23.695 27.573 1.00 91.75 94 LEU A CA 1
ATOM 724 C C . LEU A 1 94 ? -24.970 25.098 27.095 1.00 91.75 94 LEU A C 1
ATOM 726 O O . LEU A 1 94 ? -25.542 25.869 27.845 1.00 91.75 94 LEU A O 1
ATOM 730 N N . SER A 1 95 ? -24.643 25.407 25.841 1.00 91.62 95 SER A N 1
ATOM 731 C CA . SER A 1 95 ? -24.896 26.714 25.240 1.00 91.62 95 SER A CA 1
ATOM 732 C C . SER A 1 95 ? -25.136 26.569 23.744 1.00 91.62 95 SER A C 1
ATOM 734 O O . SER A 1 95 ? -24.578 25.666 23.113 1.00 91.62 95 SER A O 1
ATOM 736 N N . ILE A 1 96 ? -25.904 27.483 23.157 1.00 92.44 96 ILE A N 1
ATOM 737 C CA . ILE A 1 96 ? -26.077 27.576 21.706 1.00 92.44 96 ILE A CA 1
ATOM 738 C C . ILE A 1 96 ? -26.019 29.030 21.236 1.00 92.44 96 ILE A C 1
ATOM 740 O O . ILE A 1 96 ? -26.609 29.913 21.852 1.00 92.44 96 ILE A O 1
ATOM 744 N N . GLY A 1 97 ? -25.294 29.273 20.146 1.00 87.62 97 GLY A N 1
ATOM 745 C CA . GLY A 1 97 ? -25.219 30.579 19.501 1.00 87.62 97 GLY A CA 1
ATOM 746 C C . GLY A 1 97 ? -24.545 30.489 18.138 1.00 87.62 97 GLY A C 1
ATOM 747 O O . GLY A 1 97 ? -23.679 29.639 17.931 1.00 87.62 97 GLY A O 1
ATOM 748 N N . ASP A 1 98 ? -24.966 31.347 17.209 1.00 87.44 98 ASP A N 1
ATOM 749 C CA . ASP A 1 98 ? -24.429 31.441 15.846 1.00 87.44 98 ASP A CA 1
ATOM 750 C C . ASP A 1 98 ? -24.402 30.089 15.102 1.00 87.44 98 ASP A C 1
ATOM 752 O O . ASP A 1 98 ? -23.460 29.773 14.374 1.00 87.44 98 ASP A O 1
ATOM 756 N N . GLY A 1 99 ? -25.422 29.247 15.313 1.00 86.19 99 GLY A N 1
ATOM 757 C CA . GLY A 1 99 ? -25.477 27.905 14.723 1.00 86.19 99 GLY A CA 1
ATOM 758 C C . GLY A 1 99 ? -24.502 26.880 15.321 1.00 86.19 99 GLY A C 1
ATOM 759 O O . GLY A 1 99 ? -24.362 25.786 14.771 1.00 86.19 99 GLY A O 1
ATOM 760 N N . ILE A 1 100 ? -23.841 27.187 16.443 1.00 92.31 100 ILE A N 1
ATOM 761 C CA . ILE A 1 100 ? -22.922 26.285 17.149 1.00 92.31 100 ILE A CA 1
ATOM 762 C C . ILE A 1 100 ? -23.476 25.968 18.539 1.00 92.31 100 ILE A C 1
ATOM 764 O O . ILE A 1 100 ? -23.688 26.853 19.366 1.00 92.31 100 ILE A O 1
ATOM 768 N N . ALA A 1 101 ? -23.663 24.681 18.821 1.00 93.88 101 ALA A N 1
ATOM 769 C CA . ALA A 1 101 ? -24.042 24.170 20.130 1.00 93.88 101 ALA A CA 1
ATOM 770 C C . ALA A 1 101 ? -22.830 23.548 20.837 1.00 93.88 101 ALA A C 1
ATOM 772 O O . ALA A 1 101 ? -22.119 22.721 20.264 1.00 93.88 101 ALA A O 1
ATOM 773 N N . ARG A 1 102 ? -22.610 23.903 22.103 1.00 93.44 102 ARG A N 1
ATOM 774 C CA . ARG A 1 102 ? -21.684 23.194 22.997 1.00 93.44 102 ARG A CA 1
ATOM 775 C C . ARG A 1 102 ? -22.465 22.158 23.775 1.00 93.44 102 ARG A C 1
ATOM 777 O O . ARG A 1 102 ? -23.462 22.498 24.401 1.00 93.44 102 ARG A O 1
ATOM 784 N N . VAL A 1 103 ? -22.023 20.908 23.749 1.00 93.69 103 VAL A N 1
ATOM 785 C CA . VAL A 1 103 ? -22.764 19.785 24.330 1.00 93.69 103 VAL A CA 1
ATOM 786 C C . VAL A 1 103 ? -21.885 19.021 25.308 1.00 93.69 103 VAL A C 1
ATOM 788 O O . VAL A 1 103 ? -20.796 18.583 24.959 1.00 93.69 103 VAL A O 1
ATOM 791 N N . TYR A 1 104 ? -22.361 18.834 26.532 1.00 91.38 104 TYR A N 1
ATOM 792 C CA . TYR A 1 104 ? -21.731 17.987 27.540 1.00 91.38 104 TYR A CA 1
ATOM 793 C C . TYR A 1 104 ? -22.163 16.526 27.363 1.00 91.38 104 TYR A C 1
ATOM 795 O O . TYR A 1 104 ? -23.341 16.256 27.142 1.00 91.38 104 TYR A O 1
ATOM 803 N N . GLY A 1 105 ? -21.243 15.570 27.513 1.00 88.94 105 GLY A N 1
ATOM 804 C CA . GLY A 1 105 ? -21.525 14.135 27.371 1.00 88.94 105 GLY A CA 1
ATOM 805 C C . GLY A 1 105 ? -21.018 13.574 26.046 1.00 88.94 105 GLY A C 1
ATOM 806 O O . GLY A 1 105 ? -19.895 13.877 25.658 1.00 88.94 105 GLY A O 1
ATOM 807 N N . LEU A 1 106 ? -21.812 12.723 25.381 1.00 86.19 106 LEU A N 1
ATOM 808 C CA . LEU A 1 106 ? -21.454 12.113 24.088 1.00 86.19 106 LEU A CA 1
ATOM 809 C C . LEU A 1 106 ? -20.054 11.460 24.087 1.00 86.19 106 LEU A C 1
ATOM 811 O O . LEU A 1 106 ? -19.293 11.596 23.136 1.00 86.19 106 LEU A O 1
ATOM 815 N N . LYS A 1 107 ? -19.693 10.730 25.150 1.00 82.06 107 LYS A N 1
ATOM 816 C CA . LYS A 1 107 ? -18.317 10.239 25.380 1.00 82.06 107 LYS A CA 1
ATOM 817 C C . LYS A 1 107 ? -17.739 9.395 24.241 1.00 82.06 107 LYS A C 1
ATOM 819 O O . LYS A 1 107 ? -16.525 9.329 24.085 1.00 82.06 107 LYS A O 1
ATOM 824 N N . ASN A 1 108 ? -18.600 8.729 23.473 1.00 80.69 108 ASN A N 1
ATOM 825 C CA . ASN A 1 108 ? -18.205 7.862 22.363 1.00 80.69 108 ASN A CA 1
ATOM 826 C C . ASN A 1 108 ? -18.361 8.512 20.977 1.00 80.69 108 ASN A C 1
ATOM 828 O O . ASN A 1 108 ? -18.270 7.800 19.970 1.00 80.69 108 ASN A O 1
ATOM 832 N N . ILE A 1 109 ? -18.623 9.821 20.908 1.00 82.69 109 ILE A N 1
ATOM 833 C CA . ILE A 1 109 ? -18.760 10.532 19.639 1.00 82.69 109 ILE A CA 1
ATOM 834 C C . ILE A 1 109 ? -17.391 10.815 19.023 1.00 82.69 109 ILE A C 1
ATOM 836 O O . ILE A 1 109 ? -16.430 11.143 19.716 1.00 82.69 109 ILE A O 1
ATOM 840 N N . GLN A 1 110 ? -17.292 10.664 17.707 1.00 81.06 110 GLN A N 1
ATOM 841 C CA . GLN A 1 110 ? -16.094 11.030 16.958 1.00 81.06 110 GLN A CA 1
ATOM 842 C C . GLN A 1 110 ? -16.290 12.371 16.246 1.0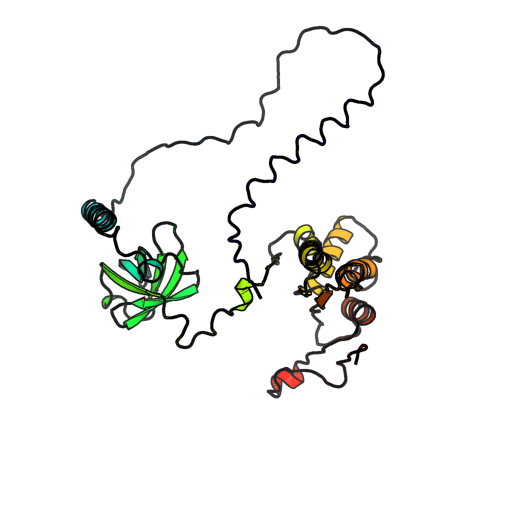0 81.06 110 GLN A C 1
ATOM 844 O O . GLN A 1 110 ? -17.418 12.813 16.025 1.00 81.06 110 GLN A O 1
ATOM 849 N N . ALA A 1 111 ? -15.184 13.005 15.855 1.00 81.38 111 ALA A N 1
ATOM 850 C CA . ALA A 1 111 ? -15.245 14.166 14.982 1.00 81.38 111 ALA A CA 1
ATOM 851 C C . ALA A 1 111 ? -15.979 13.791 13.682 1.00 81.38 111 ALA A C 1
ATOM 853 O O . ALA A 1 111 ? -15.916 12.647 13.219 1.00 81.38 111 ALA A O 1
ATOM 854 N N . GLU A 1 112 ? -16.720 14.753 13.146 1.00 82.69 112 GLU A N 1
ATOM 855 C CA . GLU A 1 112 ? -17.587 14.651 11.968 1.00 82.69 112 GLU A CA 1
ATOM 856 C C . GLU A 1 112 ? -18.771 13.678 12.137 1.00 82.69 112 GLU A C 1
ATOM 858 O O . GLU A 1 112 ? -19.428 13.260 11.174 1.00 82.69 112 GLU A O 1
ATOM 863 N N . GLU A 1 113 ? -19.094 13.291 13.373 1.00 82.12 113 GLU A N 1
ATOM 864 C CA . GLU A 1 113 ? -20.255 12.458 13.655 1.00 82.12 113 GLU A CA 1
ATOM 865 C C . GLU A 1 113 ? -21.553 13.278 13.679 1.00 82.12 113 GLU A C 1
ATOM 867 O O . GLU A 1 113 ? -21.581 14.426 14.112 1.00 82.12 113 GLU A O 1
ATOM 872 N N . MET A 1 114 ? -22.636 12.684 13.176 1.00 86.56 114 MET A N 1
ATOM 873 C CA . MET A 1 114 ? -23.943 13.327 13.121 1.00 86.56 114 MET A CA 1
ATOM 874 C C . MET A 1 114 ? -24.630 13.175 14.468 1.00 86.56 114 MET A C 1
ATOM 876 O O . MET A 1 114 ? -24.584 12.107 15.078 1.00 86.56 114 MET A O 1
ATOM 880 N N . VAL A 1 115 ? -25.338 14.211 14.881 1.00 90.44 115 VAL A N 1
ATOM 881 C CA . VAL A 1 115 ? -26.186 14.203 16.066 1.00 90.44 115 VAL A CA 1
ATOM 882 C C . VAL A 1 115 ? -27.579 14.694 15.731 1.00 90.44 115 VAL A C 1
ATOM 884 O O . VAL A 1 115 ? -27.799 15.352 14.713 1.00 90.44 115 VAL A O 1
ATOM 887 N N . GLU A 1 116 ? -28.512 14.377 16.610 1.00 91.00 116 GLU A N 1
ATOM 888 C CA . GLU A 1 116 ? -29.880 14.862 16.565 1.00 91.00 116 GLU A CA 1
ATOM 889 C C . GLU A 1 116 ? -30.240 15.465 17.917 1.00 91.00 116 GLU A C 1
ATOM 891 O O . GLU A 1 116 ? -30.007 14.873 18.976 1.00 91.00 116 GLU A O 1
ATOM 896 N N . PHE A 1 117 ? -30.769 16.679 17.859 1.00 91.75 117 PHE A N 1
ATOM 897 C CA . PHE A 1 117 ? -31.282 17.409 19.004 1.00 91.75 117 PHE A CA 1
ATOM 898 C C . PHE A 1 117 ? -32.709 16.941 19.309 1.00 91.75 117 PHE A C 1
ATOM 900 O O . PHE A 1 117 ? -33.425 16.469 18.424 1.00 91.75 117 PHE A O 1
ATOM 907 N N . SER A 1 118 ? -33.156 17.109 20.552 1.00 87.88 118 SER A N 1
ATOM 908 C CA . SER A 1 118 ? -34.545 16.872 20.985 1.00 87.88 118 SER A CA 1
ATOM 909 C C . SER A 1 118 ? -35.583 17.592 20.112 1.00 87.88 118 SER A C 1
ATOM 911 O O . SER A 1 118 ? -36.693 17.091 19.947 1.00 87.88 118 SER A O 1
ATOM 913 N N . SER A 1 119 ? -35.211 18.728 19.516 1.00 84.75 119 SER A N 1
ATOM 914 C CA . SER A 1 119 ? -36.019 19.505 18.569 1.00 84.75 119 SER A CA 1
ATOM 915 C C . SER A 1 119 ? -36.175 18.863 17.180 1.00 84.75 119 SER A C 1
ATOM 917 O O . SER A 1 119 ? -36.910 19.386 16.346 1.00 84.75 119 SER A O 1
ATOM 919 N N . GLY A 1 120 ? -35.487 17.749 16.904 1.00 84.69 120 GLY A N 1
ATOM 920 C CA . GLY A 1 120 ? -35.448 17.085 15.595 1.00 84.69 120 GLY A CA 1
ATOM 921 C C . GLY A 1 120 ? -34.468 17.720 14.603 1.00 84.69 120 GLY A C 1
ATOM 922 O O . GLY A 1 120 ? -34.298 17.221 13.488 1.00 84.69 120 GLY A O 1
ATOM 923 N N . LEU A 1 121 ? -33.797 18.808 14.995 1.00 88.31 121 LEU A N 1
ATOM 924 C CA . LEU A 1 121 ? -32.696 19.368 14.221 1.00 88.31 121 LEU A CA 1
ATOM 925 C C . LEU A 1 121 ? -31.490 18.442 14.275 1.00 88.31 121 LEU A C 1
ATOM 927 O O . LEU A 1 121 ? -31.254 17.732 15.252 1.00 88.31 121 LEU A O 1
ATOM 931 N N . LYS A 1 122 ? -30.710 18.460 13.202 1.00 90.31 122 LYS A N 1
ATOM 932 C CA . LYS A 1 122 ? -29.492 17.664 13.094 1.00 90.31 122 LYS A CA 1
ATOM 933 C C . LYS A 1 122 ? -28.286 18.561 13.274 1.00 90.31 122 LYS A C 1
ATOM 935 O O . LYS A 1 122 ? -28.360 19.758 13.033 1.00 90.31 122 LYS A O 1
ATOM 940 N N . GLY A 1 123 ? -27.169 17.979 13.664 1.00 90.38 123 GLY A N 1
ATOM 941 C CA . GLY A 1 123 ? -25.897 18.681 13.691 1.00 90.38 123 GLY A CA 1
ATOM 942 C C . GLY A 1 123 ? -24.733 17.744 13.450 1.00 90.38 123 GLY A C 1
ATOM 943 O O . GLY A 1 123 ? -24.913 16.530 13.356 1.00 90.38 123 GLY A O 1
ATOM 944 N N . MET A 1 124 ? -23.540 18.311 13.358 1.00 91.12 124 MET A N 1
ATOM 945 C CA . MET A 1 124 ? -22.298 17.574 13.178 1.00 91.12 124 MET A CA 1
ATOM 946 C C . MET A 1 124 ? -21.282 17.989 14.236 1.00 91.12 124 MET A C 1
ATOM 948 O O . MET A 1 124 ? -20.991 19.174 14.391 1.00 91.12 124 MET A O 1
ATOM 952 N N . ALA A 1 125 ? -20.744 17.013 14.964 1.00 90.38 125 ALA A N 1
ATOM 953 C CA . ALA A 1 125 ? -19.658 17.230 15.910 1.00 90.38 125 ALA A CA 1
ATOM 954 C C . ALA A 1 125 ? -18.383 17.593 15.144 1.00 90.38 125 ALA A C 1
ATOM 956 O O . ALA A 1 125 ? -17.978 16.859 14.252 1.00 90.38 125 ALA A O 1
ATOM 957 N N . LEU A 1 126 ? -17.746 18.710 15.477 1.00 87.75 126 LEU A N 1
ATOM 958 C CA . LEU A 1 126 ? -16.490 19.136 14.856 1.00 87.75 126 LEU A CA 1
ATOM 959 C C . LEU A 1 126 ? -15.340 19.085 15.853 1.00 87.75 126 LEU A C 1
ATOM 961 O O . LEU A 1 126 ? -14.334 18.424 15.608 1.00 87.75 126 LEU A O 1
ATOM 965 N N . ASN A 1 127 ? -15.505 19.766 16.986 1.00 88.31 127 ASN A N 1
ATOM 966 C CA . ASN A 1 127 ? -14.469 19.881 18.001 1.00 88.31 127 ASN A CA 1
ATOM 967 C C . ASN A 1 127 ? -14.790 18.970 19.189 1.00 88.31 127 ASN A C 1
ATOM 969 O O . ASN A 1 127 ? -15.879 19.062 19.754 1.00 88.31 127 ASN A O 1
ATOM 973 N N . LEU A 1 128 ? -13.849 18.107 19.567 1.00 88.62 128 LEU A N 1
ATOM 974 C CA . LEU A 1 128 ? -13.970 17.219 20.722 1.00 88.62 128 LEU A CA 1
ATOM 975 C C . LEU A 1 128 ? -13.059 17.731 21.836 1.00 88.62 128 LEU A C 1
ATOM 977 O O . LEU A 1 128 ? -11.845 17.531 21.788 1.00 88.62 128 LEU A O 1
ATOM 981 N N . GLU A 1 129 ? -13.636 18.389 22.835 1.00 87.31 129 GLU A N 1
ATOM 982 C CA . GLU A 1 129 ? -12.924 18.763 24.055 1.00 87.31 129 GLU A CA 1
ATOM 983 C C . GLU A 1 129 ? -13.130 17.679 25.130 1.00 87.31 129 GLU A C 1
ATOM 985 O O . GLU A 1 129 ? -14.086 16.905 25.059 1.00 87.31 129 GLU A O 1
ATOM 990 N N . PRO A 1 130 ? -12.258 17.589 26.152 1.00 79.38 130 PRO A N 1
ATOM 991 C CA . PRO A 1 130 ? -12.408 16.591 27.215 1.00 79.38 130 PRO A CA 1
ATOM 992 C C . PRO A 1 130 ? -13.738 16.687 27.976 1.00 79.38 130 PRO A C 1
ATOM 994 O O . PRO A 1 130 ? -14.251 15.672 28.445 1.00 79.38 130 PRO A O 1
ATOM 997 N N . ASP A 1 131 ? -14.283 17.902 28.090 1.00 83.19 131 ASP A N 1
ATOM 998 C CA . ASP A 1 131 ? -15.467 18.198 28.899 1.00 83.19 131 ASP A CA 1
ATOM 999 C C . ASP A 1 131 ? -16.710 18.548 28.063 1.00 83.19 131 ASP A C 1
ATOM 1001 O O . ASP A 1 131 ? -17.824 18.492 28.580 1.00 83.19 131 ASP A O 1
ATOM 1005 N N . ASN A 1 132 ? -16.564 18.911 26.786 1.00 89.25 132 ASN A N 1
ATOM 1006 C CA . ASN A 1 132 ? -17.686 19.263 25.915 1.00 89.25 132 ASN A CA 1
ATOM 1007 C C . ASN A 1 132 ? -17.376 18.972 24.436 1.00 89.25 132 ASN A C 1
ATOM 1009 O O . ASN A 1 132 ? -16.233 18.774 24.037 1.00 89.25 132 ASN A O 1
ATOM 1013 N N . VAL A 1 133 ? -18.414 18.949 23.611 1.00 92.12 133 VAL A N 1
ATOM 1014 C CA . VAL A 1 133 ? -18.337 18.720 22.170 1.00 92.12 133 VAL A CA 1
ATOM 1015 C C . VAL A 1 133 ? -18.946 19.916 21.453 1.00 92.12 133 VAL A C 1
ATOM 1017 O O . VAL A 1 133 ? -20.084 20.300 21.730 1.00 92.12 133 VAL A O 1
ATOM 1020 N N . GLY A 1 134 ? -18.196 20.499 20.521 1.00 93.50 134 GLY A N 1
ATOM 1021 C CA . GLY A 1 134 ? -18.671 21.553 19.633 1.00 93.50 134 GLY A CA 1
ATOM 1022 C C . GLY A 1 134 ? -19.410 20.954 18.441 1.00 93.50 134 GLY A C 1
ATOM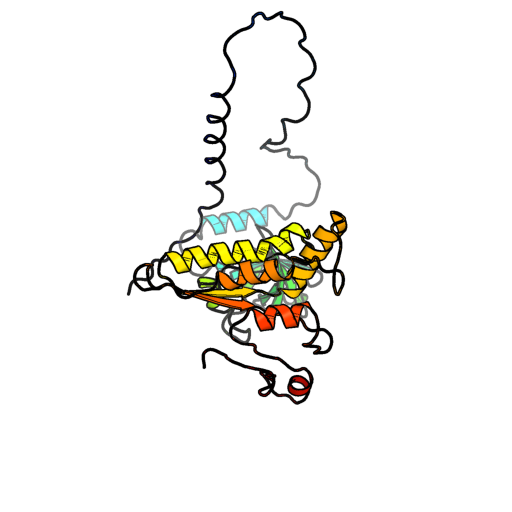 1023 O O . GLY A 1 134 ? -18.816 20.224 17.644 1.00 93.50 134 GLY A O 1
ATOM 1024 N N . ILE A 1 135 ? -20.695 21.270 18.315 1.00 93.88 135 ILE A N 1
ATOM 1025 C CA . ILE A 1 135 ? -21.595 20.743 17.291 1.00 93.88 135 ILE A CA 1
ATOM 1026 C C . ILE A 1 135 ? -22.107 21.892 16.433 1.00 93.88 135 ILE A C 1
ATOM 1028 O O . ILE A 1 135 ? -22.699 22.836 16.946 1.00 93.88 135 ILE A O 1
ATOM 1032 N N . VAL A 1 136 ? -21.936 21.787 15.120 1.00 93.62 136 VAL A N 1
ATOM 1033 C CA . VAL A 1 136 ? -22.567 22.706 14.167 1.00 93.62 136 VAL A CA 1
ATOM 1034 C C . VAL A 1 136 ? -23.979 22.224 13.884 1.00 93.62 136 VAL A C 1
ATOM 1036 O O . VAL A 1 136 ? -24.171 21.073 13.494 1.00 93.62 136 VAL A O 1
ATOM 1039 N N . VAL A 1 137 ? -24.964 23.089 14.094 1.00 92.50 137 VAL A N 1
ATOM 1040 C CA . VAL A 1 137 ? -26.383 22.793 13.893 1.00 92.50 137 VAL A CA 1
ATOM 1041 C C . VAL A 1 137 ? -26.761 23.038 12.438 1.00 92.50 137 VAL A C 1
ATOM 1043 O O . VAL A 1 137 ? -26.462 24.076 11.855 1.00 92.50 137 VAL A O 1
ATOM 1046 N N . PHE A 1 138 ? -27.468 22.083 11.848 1.00 86.88 138 PHE A N 1
ATOM 1047 C CA . PHE A 1 138 ? -28.079 22.212 10.537 1.00 86.88 138 PHE A CA 1
ATOM 1048 C C . PHE A 1 138 ? -29.527 22.669 10.698 1.00 86.88 138 PHE A C 1
ATOM 1050 O O . PHE A 1 138 ? -30.401 21.890 11.083 1.00 86.88 138 PHE A O 1
ATOM 1057 N N . GLY A 1 139 ? -29.776 23.939 10.389 1.00 86.44 139 GLY A N 1
ATOM 1058 C CA . GLY A 1 139 ? -31.103 24.546 10.441 1.00 86.44 139 GLY A CA 1
ATOM 1059 C C . GLY A 1 139 ? -31.164 25.743 11.385 1.00 86.44 139 GLY A C 1
ATOM 1060 O O . GLY A 1 139 ? -30.168 26.423 11.604 1.00 86.44 139 GLY A O 1
ATOM 1061 N N . ASN A 1 140 ? -32.361 26.019 11.902 1.00 86.31 140 ASN A N 1
ATOM 1062 C CA . ASN A 1 140 ? -32.629 27.188 12.736 1.00 86.31 140 ASN A CA 1
ATOM 1063 C C . ASN A 1 140 ? -32.312 26.893 14.210 1.00 86.31 140 ASN A C 1
ATOM 1065 O O . ASN A 1 140 ? -33.093 26.240 14.901 1.00 86.31 140 ASN A O 1
ATOM 1069 N N . ASP A 1 141 ? -31.179 27.397 14.687 1.00 85.75 141 ASP A N 1
ATOM 1070 C CA . ASP A 1 141 ? -30.670 27.235 16.052 1.00 85.75 141 ASP A CA 1
ATOM 1071 C C . ASP A 1 141 ? -31.623 27.744 17.148 1.00 85.75 141 ASP A C 1
ATOM 1073 O O . ASP A 1 141 ? -31.610 27.215 18.255 1.00 85.75 141 ASP A O 1
ATOM 1077 N N . LYS A 1 142 ? -32.539 28.669 16.831 1.00 87.06 142 LYS A N 1
ATOM 1078 C CA . LYS A 1 142 ? -33.554 29.195 17.770 1.00 87.06 142 LYS A CA 1
ATOM 1079 C C . LYS A 1 142 ? -34.480 28.137 18.383 1.00 87.06 142 LYS A C 1
ATOM 1081 O O . LYS A 1 142 ? -35.151 28.418 19.375 1.00 87.06 142 LYS A O 1
ATOM 1086 N N . LEU A 1 143 ? -34.583 26.958 17.766 1.00 86.25 143 LEU A N 1
ATOM 1087 C CA . LEU A 1 143 ? -35.423 25.856 18.248 1.00 86.25 143 LEU A CA 1
ATOM 1088 C C . LEU A 1 143 ? -34.735 24.988 19.310 1.00 86.25 143 LEU A C 1
ATOM 1090 O O . LEU A 1 143 ? -35.399 24.142 19.903 1.00 86.25 143 LEU A O 1
ATOM 1094 N N . ILE A 1 144 ? -33.432 25.169 19.527 1.00 89.62 144 ILE A N 1
ATOM 1095 C CA . ILE A 1 144 ? -32.649 24.432 20.521 1.00 89.62 144 ILE A CA 1
ATOM 1096 C C . ILE A 1 144 ? -32.430 25.338 21.730 1.00 89.62 144 ILE A C 1
ATOM 1098 O O . ILE A 1 144 ? -32.151 26.528 21.591 1.00 89.62 144 ILE A O 1
ATOM 1102 N N . LYS A 1 145 ? -32.552 24.768 22.926 1.00 90.75 145 LYS A N 1
ATOM 1103 C CA . LYS A 1 145 ? -32.345 25.457 24.199 1.00 90.75 145 LYS A CA 1
ATOM 1104 C C . LYS A 1 145 ? -31.249 24.788 25.013 1.00 90.75 145 LYS A C 1
ATOM 1106 O O . LYS A 1 145 ? -30.925 23.616 24.836 1.00 90.75 145 LYS A O 1
ATOM 1111 N N . GLU A 1 146 ? -30.689 25.545 25.944 1.00 91.19 146 GLU A N 1
ATOM 1112 C CA . GLU A 1 146 ? -29.786 25.001 26.954 1.00 91.19 146 GLU A CA 1
ATOM 1113 C C . GLU A 1 146 ? -30.510 23.927 27.778 1.00 91.19 146 GLU A C 1
ATOM 1115 O O . GLU A 1 146 ? -31.692 24.048 28.102 1.00 91.19 146 GLU A O 1
ATOM 1120 N N . GLY A 1 147 ? -29.807 22.834 28.058 1.00 87.88 147 GLY A N 1
ATOM 1121 C CA . GLY A 1 147 ? -30.352 21.634 28.685 1.00 87.88 147 GLY A CA 1
ATOM 1122 C C . GLY A 1 147 ? -30.978 20.623 27.719 1.00 87.88 147 GLY A C 1
ATOM 1123 O O . GLY A 1 147 ? -31.263 19.504 28.150 1.00 87.88 147 GLY A O 1
ATOM 1124 N N . ASP A 1 148 ? -31.149 20.953 26.431 1.00 91.69 148 ASP A N 1
ATOM 1125 C CA . ASP A 1 148 ? -31.716 20.013 25.459 1.00 91.69 148 ASP A CA 1
ATOM 1126 C C . ASP A 1 148 ? -30.879 18.742 25.336 1.00 91.69 148 ASP A C 1
ATOM 1128 O O . ASP A 1 148 ? -29.645 18.759 25.357 1.00 91.69 148 ASP A O 1
ATOM 1132 N N . ILE A 1 149 ? -31.571 17.616 25.174 1.00 89.69 149 ILE A N 1
ATOM 1133 C CA . ILE A 1 149 ? -30.920 16.324 24.995 1.00 89.69 149 ILE A CA 1
ATOM 1134 C C . ILE A 1 149 ? -30.458 16.211 23.548 1.00 89.69 149 ILE A C 1
ATOM 1136 O O . ILE A 1 149 ? -31.240 16.349 22.609 1.00 89.69 149 ILE A O 1
ATOM 1140 N N . VAL A 1 150 ? -29.186 15.875 23.388 1.00 90.88 150 VAL A N 1
ATOM 1141 C CA . VAL A 1 150 ? -28.571 15.561 22.105 1.00 90.88 150 VAL A CA 1
ATOM 1142 C C . VAL A 1 150 ? -28.255 14.082 22.084 1.00 90.88 150 VAL A C 1
ATOM 1144 O O . VAL A 1 150 ? -27.681 13.541 23.030 1.00 90.88 150 VAL A O 1
ATOM 1147 N N . LYS A 1 151 ? -28.629 13.405 21.009 1.00 88.94 151 LYS A N 1
ATOM 1148 C CA . LYS A 1 151 ? -28.316 11.993 20.807 1.00 88.94 151 LYS A CA 1
ATOM 1149 C C . LYS A 1 151 ? -27.384 11.868 19.619 1.00 88.94 151 LYS A C 1
ATOM 1151 O O . LYS A 1 151 ? -27.593 12.526 18.599 1.00 88.94 151 LYS A O 1
ATOM 1156 N N . ALA A 1 152 ? -26.368 11.016 19.733 1.00 81.12 152 ALA A N 1
ATOM 1157 C CA . ALA A 1 152 ? -25.612 10.609 18.556 1.00 81.12 152 ALA A CA 1
ATOM 1158 C C . ALA A 1 152 ? -26.602 10.017 17.540 1.00 81.12 152 ALA A C 1
ATOM 1160 O O . ALA A 1 152 ? -27.362 9.101 17.869 1.00 81.12 152 ALA A O 1
ATOM 1161 N N . TYR A 1 153 ? -26.655 10.587 16.333 1.00 71.75 153 TYR A N 1
ATOM 1162 C CA . TYR A 1 153 ? -27.599 10.144 15.316 1.00 71.75 153 TYR A CA 1
ATOM 1163 C C . TYR A 1 153 ? -27.239 8.707 14.968 1.00 71.75 153 TYR A C 1
ATOM 1165 O O . TYR A 1 153 ? -26.111 8.419 14.561 1.00 71.75 153 TYR A O 1
ATOM 1173 N N . GLY A 1 154 ? -28.187 7.805 15.228 1.00 55.84 154 GLY A N 1
ATOM 1174 C CA . GLY A 1 154 ? -27.916 6.386 15.389 1.00 55.84 154 GLY A CA 1
ATOM 1175 C C . GLY A 1 154 ? -27.042 5.805 14.281 1.00 55.84 154 GLY A C 1
ATOM 1176 O O . GLY A 1 154 ? -27.313 5.970 13.090 1.00 55.84 154 GLY A O 1
ATOM 1177 N N . ARG A 1 155 ? -26.055 5.008 14.699 1.00 49.53 155 ARG A N 1
ATOM 1178 C CA . ARG A 1 155 ? -25.227 4.124 13.858 1.00 49.53 155 ARG A CA 1
ATOM 1179 C C . ARG A 1 155 ? -26.018 3.180 12.930 1.00 49.53 155 ARG A C 1
ATOM 1181 O O . ARG A 1 155 ? -25.390 2.463 12.156 1.00 49.53 155 ARG A O 1
ATOM 1188 N N . ASP A 1 156 ? -27.351 3.158 13.001 1.00 44.25 156 ASP A N 1
ATOM 1189 C CA . ASP A 1 156 ? -28.225 2.190 12.327 1.00 44.25 156 ASP A CA 1
ATOM 1190 C C . ASP A 1 156 ? -29.310 2.799 11.409 1.00 44.25 156 ASP A C 1
ATOM 1192 O O . ASP A 1 156 ? -30.091 2.047 10.830 1.00 44.25 156 ASP A O 1
ATOM 1196 N N . ARG A 1 157 ? -29.370 4.124 11.189 1.00 39.44 157 ARG A N 1
ATOM 1197 C CA . ARG A 1 157 ? -30.272 4.708 10.170 1.00 39.44 157 ARG A CA 1
ATOM 1198 C C . ARG A 1 157 ? -29.527 5.604 9.181 1.00 39.44 157 ARG A C 1
ATOM 1200 O O . ARG A 1 157 ? -29.430 6.812 9.353 1.00 39.44 157 ARG A O 1
ATOM 1207 N N . GLY A 1 158 ? -29.030 4.986 8.108 1.00 40.12 158 GLY A N 1
ATOM 1208 C CA . GLY A 1 158 ? -28.698 5.676 6.853 1.00 40.12 158 GLY A CA 1
ATOM 1209 C C . GLY A 1 158 ? -27.257 6.162 6.671 1.00 40.12 158 GLY A C 1
ATOM 1210 O O . GLY A 1 158 ? -26.936 6.661 5.599 1.00 40.12 158 GLY A O 1
ATOM 1211 N N . ARG A 1 159 ? -26.363 5.978 7.650 1.00 38.16 159 ARG A N 1
ATOM 1212 C CA . ARG A 1 159 ? -24.907 6.086 7.435 1.00 38.16 159 ARG A CA 1
ATOM 1213 C C . ARG A 1 159 ? -24.352 4.691 7.121 1.00 38.16 159 ARG A C 1
ATOM 1215 O O . ARG A 1 159 ? -24.834 3.735 7.735 1.00 38.16 159 ARG A O 1
ATOM 1222 N N . PRO A 1 160 ? -23.359 4.522 6.223 1.00 37.06 160 PRO A N 1
ATOM 1223 C CA . PRO A 1 160 ? 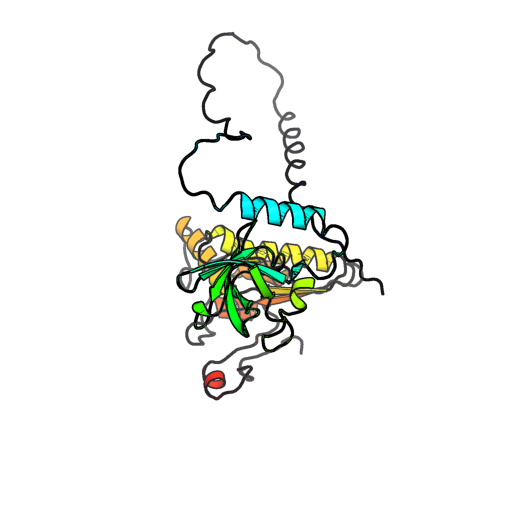-22.670 3.243 6.103 1.00 37.06 160 PRO A CA 1
ATOM 1224 C C . PRO A 1 160 ? -22.182 2.874 7.504 1.00 37.06 160 PRO A C 1
ATOM 1226 O O . PRO A 1 160 ? -21.442 3.650 8.113 1.00 37.06 160 PRO A O 1
ATOM 1229 N N . ARG A 1 161 ? -22.670 1.753 8.055 1.00 42.41 161 ARG A N 1
ATOM 1230 C CA . ARG A 1 161 ? -22.230 1.228 9.353 1.00 42.41 161 ARG A CA 1
ATOM 1231 C C . ARG A 1 161 ? -20.713 1.347 9.390 1.00 42.41 161 ARG A C 1
ATOM 1233 O O . ARG A 1 161 ? -20.071 0.709 8.557 1.00 42.41 161 ARG A O 1
ATOM 1240 N N . ARG A 1 162 ? -20.148 2.136 10.321 1.00 44.50 162 ARG A N 1
ATOM 1241 C CA . ARG A 1 162 ? -18.703 2.098 10.601 1.00 44.50 162 ARG A CA 1
ATOM 1242 C C . ARG A 1 162 ? -18.353 0.624 10.738 1.00 44.50 162 ARG A C 1
ATOM 1244 O O . ARG A 1 162 ? -18.876 -0.078 11.607 1.00 44.50 162 ARG A O 1
ATOM 1251 N N . THR A 1 163 ? -17.630 0.134 9.745 1.00 53.84 163 THR A N 1
ATOM 1252 C CA . THR A 1 163 ? -17.557 -1.281 9.416 1.00 53.84 163 THR A CA 1
ATOM 1253 C C . THR A 1 163 ? -17.033 -2.039 10.626 1.00 53.84 163 THR A C 1
ATOM 1255 O O . THR A 1 163 ? -16.074 -1.601 11.263 1.00 53.84 163 THR A O 1
ATOM 1258 N N . ARG A 1 164 ? -17.608 -3.215 10.923 1.00 65.19 164 ARG A N 1
ATOM 1259 C CA . ARG A 1 164 ? -17.057 -4.167 11.912 1.00 65.19 164 ARG A CA 1
ATOM 1260 C C . ARG A 1 164 ? -15.553 -4.452 11.695 1.00 65.19 164 ARG A C 1
ATOM 1262 O O . ARG A 1 164 ? -14.924 -4.962 12.616 1.00 65.19 164 ARG A O 1
ATOM 1269 N N . ALA A 1 165 ? -15.008 -4.068 10.535 1.00 81.94 165 ALA A N 1
ATOM 1270 C CA . ALA A 1 165 ? -13.595 -4.020 10.172 1.00 81.94 165 ALA A CA 1
ATOM 1271 C C . ALA A 1 165 ? -12.663 -3.471 11.255 1.00 81.94 165 ALA A C 1
ATOM 1273 O O . ALA A 1 165 ? -11.705 -4.144 11.609 1.00 81.94 165 ALA A O 1
ATOM 1274 N N . MET A 1 166 ? -12.981 -2.332 11.883 1.00 85.25 166 MET A N 1
ATOM 1275 C CA . MET A 1 166 ? -12.053 -1.704 12.841 1.00 85.25 166 MET A CA 1
ATOM 1276 C C . MET A 1 166 ? -11.735 -2.566 14.073 1.00 85.25 166 MET A C 1
ATOM 1278 O O . MET A 1 166 ? -10.761 -2.301 14.767 1.00 85.25 166 MET A O 1
ATOM 1282 N N . LYS A 1 167 ? -12.522 -3.615 14.354 1.00 86.00 167 LYS A N 1
ATOM 1283 C CA . LYS A 1 167 ? -12.233 -4.557 15.448 1.00 86.00 167 LYS A CA 1
ATOM 1284 C C . LYS A 1 167 ? -11.033 -5.466 15.167 1.00 86.00 167 LYS A C 1
ATOM 1286 O O . LYS A 1 167 ? -10.487 -6.026 16.109 1.00 86.00 167 LYS A O 1
ATOM 1291 N N . TYR A 1 168 ? -10.668 -5.649 13.900 1.00 88.19 168 TYR A N 1
ATOM 1292 C CA . TYR A 1 168 ? -9.606 -6.553 13.453 1.00 88.19 168 TYR A CA 1
ATOM 1293 C C . TYR A 1 168 ? -8.632 -5.879 12.473 1.00 88.19 168 TYR A C 1
ATOM 1295 O O . TYR A 1 168 ? -7.859 -6.560 11.805 1.00 88.19 168 TYR A O 1
ATOM 1303 N N . THR A 1 169 ? -8.662 -4.549 12.378 1.00 93.75 169 THR A N 1
ATOM 1304 C CA . THR A 1 169 ? -7.817 -3.770 11.468 1.00 93.75 169 THR A CA 1
ATOM 1305 C C . THR A 1 169 ? -6.852 -2.898 12.259 1.00 93.75 169 THR A C 1
ATOM 1307 O O . THR A 1 169 ? -7.256 -2.185 13.177 1.00 93.75 169 THR A O 1
ATOM 1310 N N . ILE A 1 170 ? -5.580 -2.926 11.864 1.00 93.88 170 ILE A N 1
ATOM 1311 C CA . ILE A 1 170 ? -4.559 -1.973 12.298 1.00 93.88 170 ILE A CA 1
ATOM 1312 C C . ILE A 1 170 ? -4.358 -0.976 11.159 1.00 93.88 170 ILE A C 1
ATOM 1314 O O . ILE A 1 170 ? -4.204 -1.383 10.010 1.00 93.88 170 ILE A O 1
ATOM 1318 N N . ILE A 1 171 ? -4.356 0.319 11.476 1.00 95.00 171 ILE A N 1
ATOM 1319 C CA . ILE A 1 171 ? -4.049 1.380 10.513 1.00 95.00 171 ILE A CA 1
ATOM 1320 C C . ILE A 1 171 ? -2.649 1.902 10.819 1.00 95.00 171 ILE A C 1
ATOM 1322 O O . ILE A 1 171 ? -2.394 2.408 11.912 1.00 95.00 171 ILE A O 1
ATOM 1326 N N . VAL A 1 172 ? -1.752 1.791 9.841 1.00 93.75 172 VAL A N 1
ATOM 1327 C CA . VAL A 1 172 ? -0.450 2.461 9.855 1.00 93.75 172 VAL A CA 1
ATOM 1328 C C . VAL A 1 172 ? -0.565 3.672 8.943 1.00 93.75 172 VAL A C 1
ATOM 1330 O O . VAL A 1 172 ? -0.746 3.520 7.741 1.00 93.75 172 VAL A O 1
ATOM 1333 N N . SER A 1 173 ? -0.498 4.869 9.524 1.00 93.25 173 SER A N 1
ATOM 1334 C CA . SER A 1 173 ? -0.687 6.124 8.797 1.00 93.25 173 SER A CA 1
ATOM 1335 C C . SER A 1 173 ? 0.632 6.880 8.684 1.00 93.25 173 SER A C 1
ATOM 1337 O O . SER A 1 173 ? 1.238 7.211 9.701 1.00 93.25 173 SER A O 1
ATOM 1339 N N . ALA A 1 174 ? 1.036 7.178 7.451 1.00 91.06 174 ALA A N 1
ATOM 1340 C CA . ALA A 1 174 ? 2.046 8.178 7.124 1.00 91.06 174 ALA A CA 1
ATOM 1341 C C . ALA A 1 174 ? 1.477 9.053 6.003 1.00 91.06 174 ALA A C 1
ATOM 1343 O O . ALA A 1 174 ? 1.392 8.643 4.848 1.00 91.06 174 ALA A O 1
ATOM 1344 N N . THR A 1 175 ? 1.002 10.228 6.388 1.00 92.56 175 THR A N 1
ATOM 1345 C CA . THR A 1 175 ? 0.308 11.183 5.527 1.00 92.56 175 THR A CA 1
ATOM 1346 C C . THR A 1 175 ? 1.294 11.992 4.684 1.00 92.56 175 THR A C 1
ATOM 1348 O O . THR A 1 175 ? 2.494 12.021 4.955 1.00 92.56 175 THR A O 1
ATOM 1351 N N . ALA A 1 176 ? 0.788 12.712 3.679 1.00 85.81 176 ALA A N 1
ATOM 1352 C CA . ALA A 1 176 ? 1.612 13.589 2.841 1.00 85.81 176 ALA A CA 1
ATOM 1353 C C . ALA A 1 176 ? 2.328 14.705 3.631 1.00 85.81 176 ALA A C 1
ATOM 1355 O O . ALA A 1 176 ? 3.362 15.198 3.187 1.00 85.81 176 ALA A O 1
ATOM 1356 N N . SER A 1 177 ? 1.796 15.084 4.798 1.00 88.69 177 SER A N 1
ATOM 1357 C CA . SER A 1 177 ? 2.394 16.075 5.702 1.00 88.69 177 SER A CA 1
ATOM 1358 C C . SER A 1 177 ? 3.574 15.522 6.507 1.00 88.69 177 SER A C 1
ATOM 1360 O O . SER A 1 177 ? 4.362 16.296 7.052 1.00 88.69 177 SER A O 1
ATOM 1362 N N . ASP A 1 178 ? 3.696 14.197 6.606 1.00 89.38 178 ASP A N 1
ATOM 1363 C CA . ASP A 1 178 ? 4.777 13.547 7.337 1.00 89.38 178 ASP A CA 1
ATOM 1364 C C . ASP A 1 178 ? 6.081 13.565 6.534 1.00 89.38 178 ASP A C 1
ATOM 1366 O O . ASP A 1 178 ? 6.095 13.586 5.303 1.00 89.38 178 ASP A O 1
ATOM 1370 N N . ALA A 1 179 ? 7.212 13.517 7.238 1.00 88.38 179 ALA A N 1
ATOM 1371 C CA . ALA A 1 179 ? 8.523 13.525 6.602 1.00 88.38 179 ALA A CA 1
ATOM 1372 C C . ALA A 1 179 ? 8.739 12.291 5.700 1.00 88.38 179 ALA A C 1
ATOM 1374 O O . ALA A 1 179 ? 8.319 11.180 6.035 1.00 88.38 179 ALA A O 1
ATOM 1375 N N . ALA A 1 180 ? 9.494 12.457 4.607 1.00 86.31 180 ALA A N 1
ATOM 1376 C CA . ALA A 1 180 ? 9.792 11.381 3.651 1.00 86.31 180 ALA A CA 1
ATOM 1377 C C . ALA A 1 180 ? 10.313 10.071 4.294 1.00 86.31 180 ALA A C 1
ATOM 1379 O O . ALA A 1 180 ? 9.868 9.001 3.877 1.00 86.31 180 ALA A O 1
ATOM 1380 N N . PRO A 1 181 ? 11.166 10.092 5.347 1.00 90.56 181 PRO A N 1
ATOM 1381 C CA . PRO A 1 181 ? 11.570 8.863 6.033 1.00 90.56 181 PRO A CA 1
ATOM 1382 C C . PRO A 1 181 ? 10.414 8.084 6.676 1.00 90.56 181 PRO A C 1
ATOM 1384 O O . PRO A 1 181 ? 10.456 6.856 6.696 1.00 90.56 181 PRO A O 1
ATOM 1387 N N . LEU A 1 182 ? 9.378 8.764 7.182 1.00 90.19 182 LEU A N 1
ATOM 1388 C CA . LEU A 1 182 ? 8.207 8.105 7.772 1.00 90.19 182 LEU A CA 1
ATOM 1389 C C . LEU A 1 182 ? 7.353 7.436 6.695 1.00 90.19 182 LEU A C 1
ATOM 1391 O O . LEU A 1 182 ? 6.996 6.270 6.847 1.00 90.19 182 LEU A O 1
ATOM 1395 N N . GLN A 1 183 ? 7.105 8.133 5.584 1.00 88.94 183 GLN A N 1
ATOM 1396 C CA . GLN A 1 183 ? 6.392 7.574 4.429 1.00 88.94 183 GLN A CA 1
ATOM 1397 C C . GLN A 1 183 ? 7.133 6.358 3.848 1.00 88.94 183 GLN A C 1
ATOM 1399 O O . GLN A 1 183 ? 6.526 5.340 3.526 1.00 88.94 183 GLN A O 1
ATOM 1404 N N . TYR A 1 184 ? 8.465 6.425 3.791 1.00 91.62 184 TYR A N 1
ATOM 1405 C CA . TYR A 1 184 ? 9.317 5.317 3.368 1.00 91.62 184 TYR A CA 1
ATOM 1406 C C . TYR A 1 184 ? 9.244 4.103 4.315 1.00 91.62 184 TYR A C 1
ATOM 1408 O O . TYR A 1 184 ? 9.189 2.963 3.843 1.00 91.62 184 TYR A O 1
ATOM 1416 N N . LEU A 1 185 ? 9.239 4.321 5.638 1.00 92.00 185 LEU A N 1
ATOM 1417 C CA . LEU A 1 185 ? 9.241 3.246 6.640 1.00 92.00 185 LEU A CA 1
ATOM 1418 C C . LEU A 1 185 ? 7.864 2.626 6.899 1.00 92.00 185 LEU A C 1
ATOM 1420 O O . LEU A 1 185 ? 7.801 1.458 7.287 1.00 92.00 185 LEU A O 1
ATOM 1424 N N . ALA A 1 186 ? 6.772 3.365 6.701 1.00 93.00 186 ALA A N 1
ATOM 1425 C CA . ALA A 1 186 ? 5.428 2.924 7.075 1.00 93.00 186 ALA A CA 1
ATOM 1426 C C . ALA A 1 186 ? 5.040 1.536 6.519 1.00 93.00 186 ALA A C 1
ATOM 1428 O O . ALA A 1 186 ? 4.589 0.700 7.311 1.00 93.00 186 ALA A O 1
ATOM 1429 N N . PRO A 1 187 ? 5.299 1.200 5.238 1.00 97.06 187 PRO A N 1
ATOM 1430 C CA . PRO A 1 187 ? 4.992 -0.133 4.715 1.00 97.06 187 PRO A CA 1
ATOM 1431 C C . PRO A 1 187 ? 5.793 -1.256 5.387 1.00 97.06 187 PRO A C 1
ATOM 1433 O O . PRO A 1 187 ? 5.261 -2.345 5.606 1.00 97.06 187 PRO A O 1
ATOM 1436 N N . TYR A 1 188 ? 7.046 -1.000 5.787 1.00 95.31 188 TYR A N 1
ATOM 1437 C CA . TYR A 1 188 ? 7.857 -1.982 6.517 1.00 95.31 188 TYR A CA 1
ATOM 1438 C C . TYR A 1 188 ? 7.324 -2.236 7.922 1.00 95.31 188 TYR A C 1
ATOM 1440 O O . TYR A 1 188 ? 7.296 -3.391 8.351 1.00 95.31 188 TYR A O 1
ATOM 1448 N N . SER A 1 189 ? 6.881 -1.180 8.609 1.00 94.88 189 SER A N 1
ATOM 1449 C CA . SER A 1 189 ? 6.256 -1.273 9.930 1.00 94.88 189 SER A CA 1
ATOM 1450 C C . SER A 1 189 ? 4.946 -2.058 9.871 1.00 94.88 189 SER A C 1
ATOM 1452 O O . SER A 1 189 ? 4.754 -2.974 10.666 1.00 94.88 189 SER A O 1
ATOM 1454 N N . GLY A 1 190 ? 4.078 -1.761 8.896 1.00 95.38 190 GLY A N 1
ATOM 1455 C CA . GLY A 1 190 ? 2.838 -2.513 8.686 1.00 95.38 190 GLY A CA 1
ATOM 1456 C C . GLY A 1 190 ? 3.100 -3.982 8.357 1.00 95.38 190 GLY A C 1
ATOM 1457 O O . GLY A 1 190 ? 2.470 -4.868 8.931 1.00 95.38 190 GLY A O 1
ATOM 1458 N N . CYS A 1 191 ? 4.089 -4.254 7.503 1.00 96.81 191 CYS A N 1
ATOM 1459 C CA . CYS A 1 191 ? 4.495 -5.617 7.176 1.00 96.81 191 CYS A CA 1
ATOM 1460 C C . CYS A 1 191 ? 4.988 -6.374 8.418 1.00 96.81 191 CYS A C 1
ATOM 1462 O O . CYS A 1 191 ? 4.519 -7.476 8.666 1.00 96.81 191 CYS A O 1
ATOM 1464 N N . ALA A 1 192 ? 5.834 -5.765 9.258 1.00 96.38 192 ALA A N 1
ATOM 1465 C CA . ALA A 1 192 ? 6.310 -6.390 10.497 1.00 96.38 192 ALA A CA 1
ATOM 1466 C C . ALA A 1 192 ? 5.166 -6.730 11.475 1.00 96.38 192 ALA A C 1
ATOM 1468 O O . ALA A 1 192 ? 5.185 -7.780 12.115 1.00 96.38 192 ALA A O 1
ATOM 1469 N N . MET A 1 193 ? 4.141 -5.876 11.567 1.00 96.38 193 MET A N 1
ATOM 1470 C CA . MET A 1 193 ? 2.930 -6.181 12.342 1.00 96.38 193 MET A CA 1
ATOM 1471 C C . MET A 1 193 ? 2.160 -7.364 11.739 1.00 96.38 193 MET A C 1
ATOM 1473 O O . MET A 1 193 ? 1.682 -8.222 12.474 1.00 96.38 193 MET A O 1
ATOM 1477 N N . GLY A 1 194 ? 2.058 -7.433 10.409 1.00 97.00 194 GLY A N 1
ATOM 1478 C CA . GLY A 1 194 ? 1.445 -8.555 9.694 1.00 97.00 194 GLY A CA 1
ATOM 1479 C C . GLY A 1 194 ? 2.197 -9.876 9.887 1.00 97.00 194 GLY A C 1
ATOM 1480 O O . GLY A 1 194 ? 1.573 -10.910 10.121 1.00 97.00 194 GLY A O 1
ATOM 1481 N N . GLU A 1 195 ? 3.529 -9.837 9.853 1.00 97.25 195 GLU A N 1
ATOM 1482 C CA . GLU A 1 195 ? 4.390 -10.999 10.092 1.00 97.25 195 GLU A CA 1
ATOM 1483 C C . GLU A 1 195 ? 4.214 -11.569 11.493 1.00 97.25 195 GLU A C 1
ATOM 1485 O O . GLU A 1 195 ? 4.143 -12.783 11.641 1.00 97.25 195 GLU A O 1
ATOM 1490 N N . TYR A 1 196 ? 4.040 -10.718 12.509 1.00 97.00 196 TYR A N 1
ATOM 1491 C CA . TYR A 1 196 ? 3.725 -11.194 13.854 1.00 97.00 196 TYR A CA 1
ATOM 1492 C C . TYR A 1 196 ? 2.484 -12.100 13.859 1.00 97.00 196 TYR A C 1
ATOM 1494 O O . TYR A 1 196 ? 2.488 -13.147 14.500 1.00 97.00 196 TYR A O 1
ATOM 1502 N N . PHE A 1 197 ? 1.424 -11.746 13.129 1.00 96.88 197 PHE A N 1
ATOM 1503 C CA . PHE A 1 197 ? 0.240 -12.603 13.029 1.00 96.88 197 PHE A CA 1
ATOM 1504 C C . PHE A 1 197 ? 0.512 -13.863 12.197 1.00 96.88 197 PHE A C 1
ATOM 1506 O O . PHE A 1 197 ? 0.143 -14.957 12.626 1.00 96.88 197 PHE A O 1
ATOM 1513 N N . ARG A 1 198 ? 1.198 -13.731 11.054 1.00 97.06 198 ARG A N 1
ATOM 1514 C CA . ARG A 1 198 ? 1.595 -14.858 10.191 1.00 97.06 198 ARG A CA 1
ATOM 1515 C C . ARG A 1 198 ? 2.380 -15.918 10.971 1.00 97.06 198 ARG A C 1
ATOM 1517 O O . ARG A 1 198 ? 2.035 -17.094 10.919 1.00 97.06 198 ARG A O 1
ATOM 1524 N N . ASP A 1 199 ? 3.392 -15.497 11.721 1.00 96.25 199 ASP A N 1
ATOM 1525 C CA . ASP A 1 199 ? 4.331 -16.389 12.412 1.00 96.25 199 ASP A CA 1
ATOM 1526 C C . ASP A 1 199 ? 3.712 -17.035 13.663 1.00 96.25 199 ASP A C 1
ATOM 1528 O O . ASP A 1 199 ? 4.159 -18.087 14.111 1.00 96.25 199 ASP A O 1
ATOM 1532 N N . ASN A 1 200 ? 2.624 -16.462 14.191 1.00 95.81 200 ASN A N 1
ATOM 1533 C CA . ASN A 1 200 ? 1.802 -17.070 15.241 1.00 95.81 200 ASN A CA 1
ATOM 1534 C C . ASN A 1 200 ? 0.693 -17.991 14.684 1.00 95.81 200 ASN A C 1
ATOM 1536 O O . ASN A 1 200 ? -0.274 -18.296 15.386 1.00 95.81 200 ASN A O 1
ATOM 1540 N N . GLY A 1 201 ? 0.802 -18.421 13.422 1.00 94.56 201 GLY A N 1
ATOM 1541 C CA . GLY A 1 201 ? -0.154 -19.327 12.776 1.00 94.56 201 GLY A CA 1
ATOM 1542 C C . GLY A 1 201 ? -1.494 -18.680 12.416 1.00 94.56 201 GLY A C 1
ATOM 1543 O O . GLY A 1 201 ? -2.474 -19.380 12.168 1.00 94.56 201 GLY A O 1
ATOM 1544 N N . MET A 1 202 ? -1.568 -17.347 12.403 1.00 96.38 202 MET A N 1
ATOM 1545 C CA . MET A 1 202 ? -2.770 -16.612 12.012 1.00 96.38 202 MET A CA 1
ATOM 1546 C C . MET A 1 202 ? -2.708 -16.194 10.538 1.00 96.38 202 MET A C 1
ATOM 1548 O O . MET A 1 202 ? -1.668 -16.247 9.878 1.00 96.38 202 MET A O 1
ATOM 1552 N N . HIS A 1 203 ? -3.852 -15.752 10.019 1.00 97.75 203 HIS A N 1
ATOM 1553 C CA . HIS A 1 203 ? -3.978 -15.219 8.667 1.00 97.75 203 HIS A CA 1
ATOM 1554 C C . HIS A 1 203 ? -4.187 -13.709 8.733 1.00 97.75 203 HIS A C 1
ATOM 1556 O O . HIS A 1 203 ? -5.110 -13.235 9.399 1.00 97.75 203 HIS A O 1
ATOM 1562 N N . ALA A 1 204 ? -3.332 -12.965 8.041 1.00 97.25 204 ALA A N 1
ATOM 1563 C CA . ALA A 1 204 ? -3.369 -11.516 7.969 1.00 97.25 204 ALA A CA 1
ATOM 1564 C C . ALA A 1 204 ? -3.448 -11.044 6.514 1.00 97.25 204 ALA A C 1
ATOM 1566 O O . ALA A 1 204 ? -2.902 -11.666 5.603 1.00 97.25 204 ALA A O 1
ATOM 1567 N N . LEU A 1 205 ? -4.120 -9.913 6.322 1.00 98.12 205 LEU A N 1
ATOM 1568 C CA . LEU A 1 205 ? 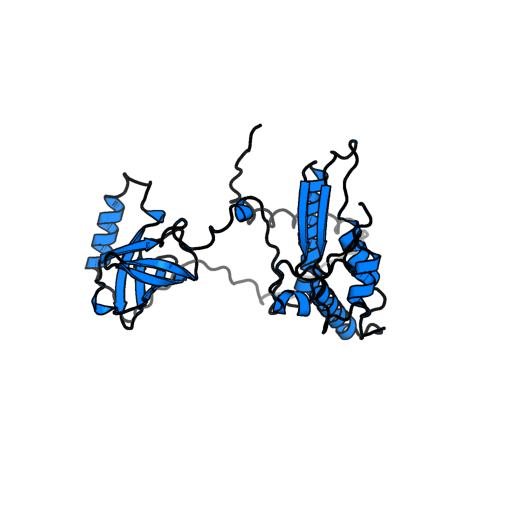-4.200 -9.184 5.063 1.00 98.12 205 LEU A CA 1
ATOM 1569 C C . LEU A 1 205 ? -3.574 -7.807 5.281 1.00 98.12 205 LEU A C 1
ATOM 1571 O O . LEU A 1 205 ? -3.954 -7.109 6.222 1.00 98.12 205 LEU A O 1
ATOM 1575 N N . ILE A 1 206 ? -2.648 -7.416 4.411 1.00 98.25 206 ILE A N 1
ATOM 1576 C CA . ILE A 1 206 ? -2.056 -6.080 4.388 1.00 98.25 206 ILE A CA 1
ATOM 1577 C C . ILE A 1 206 ? -2.402 -5.377 3.079 1.00 98.25 206 ILE A C 1
ATOM 1579 O O . ILE A 1 206 ? -2.286 -5.955 2.001 1.00 98.25 206 ILE A O 1
ATOM 1583 N N . ILE A 1 207 ? -2.836 -4.123 3.185 1.00 98.44 207 ILE A N 1
ATOM 1584 C CA . ILE A 1 207 ? -3.124 -3.248 2.048 1.00 98.44 207 ILE A CA 1
ATOM 1585 C C . ILE A 1 207 ? -2.127 -2.094 2.108 1.00 98.44 207 ILE A C 1
ATOM 1587 O O . ILE A 1 207 ? -2.006 -1.448 3.150 1.00 98.44 207 ILE A O 1
ATOM 1591 N N . TYR A 1 208 ? -1.410 -1.851 1.012 1.00 98.19 208 TYR A N 1
ATOM 1592 C CA . TYR A 1 208 ? -0.478 -0.729 0.909 1.00 98.19 208 TYR A CA 1
ATOM 1593 C C . TYR A 1 208 ? -1.096 0.363 0.039 1.00 98.19 208 TYR A C 1
ATOM 1595 O O . TYR A 1 208 ? -1.269 0.140 -1.155 1.00 98.19 208 TYR A O 1
ATOM 1603 N N . ASP A 1 209 ? -1.402 1.521 0.621 1.00 96.94 209 ASP A N 1
ATOM 1604 C CA . ASP A 1 209 ? -2.041 2.659 -0.056 1.00 96.94 209 ASP A CA 1
ATOM 1605 C C . ASP A 1 209 ? -1.174 3.925 0.107 1.00 96.94 209 ASP A C 1
ATOM 1607 O O . ASP A 1 209 ? -1.233 4.612 1.124 1.00 96.94 209 ASP A O 1
ATOM 1611 N N . ASP A 1 210 ? -0.243 4.209 -0.801 1.00 95.81 210 ASP A N 1
ATOM 1612 C CA . ASP A 1 210 ? 0.140 3.412 -1.972 1.00 95.81 210 ASP A CA 1
ATOM 1613 C C . ASP A 1 210 ? 1.671 3.281 -2.081 1.00 95.81 210 ASP A C 1
ATOM 1615 O O . ASP A 1 210 ? 2.446 4.035 -1.475 1.00 95.81 210 ASP A O 1
ATOM 1619 N N . LEU A 1 211 ? 2.138 2.285 -2.839 1.00 97.19 211 LEU A N 1
ATOM 1620 C CA . LEU A 1 211 ? 3.578 2.056 -3.007 1.00 97.19 211 LEU A CA 1
ATOM 1621 C C . LEU A 1 211 ? 4.225 3.031 -4.006 1.00 97.19 211 LEU A C 1
ATOM 1623 O O . LEU A 1 211 ? 5.454 3.175 -3.997 1.00 97.19 211 LEU A O 1
ATOM 1627 N N . SER A 1 212 ? 3.430 3.737 -4.820 1.00 96.38 212 SER A N 1
ATOM 1628 C CA . SER A 1 212 ? 3.911 4.800 -5.712 1.00 96.38 212 SER A CA 1
ATOM 1629 C C . SER A 1 212 ? 4.462 5.978 -4.899 1.00 96.38 212 SER A C 1
ATOM 1631 O O . SER A 1 212 ? 5.588 6.425 -5.124 1.00 96.38 212 SER A O 1
ATOM 1633 N N . LYS A 1 213 ? 3.729 6.431 -3.880 1.00 96.19 213 LYS A N 1
ATOM 1634 C CA . LYS A 1 213 ? 4.122 7.486 -2.940 1.00 96.19 213 LYS A CA 1
ATOM 1635 C C . LYS A 1 213 ? 5.298 7.048 -2.072 1.00 96.19 213 LYS A C 1
ATOM 1637 O O . LYS A 1 213 ? 6.215 7.840 -1.857 1.00 96.19 213 LYS A O 1
ATOM 1642 N N . GLN A 1 214 ? 5.365 5.772 -1.677 1.00 96.88 214 GLN A N 1
ATOM 1643 C CA . GLN A 1 214 ? 6.562 5.234 -1.018 1.00 96.88 214 GLN A CA 1
ATOM 1644 C C . GLN A 1 214 ? 7.808 5.346 -1.919 1.00 96.88 214 GLN A C 1
ATOM 1646 O O . GLN A 1 214 ? 8.878 5.751 -1.453 1.00 96.88 214 GLN A O 1
ATOM 1651 N N . ALA A 1 215 ? 7.684 5.025 -3.212 1.00 96.38 215 ALA A N 1
ATOM 1652 C CA . ALA A 1 215 ? 8.785 5.152 -4.165 1.00 96.38 215 ALA A CA 1
ATOM 1653 C C . ALA A 1 215 ? 9.209 6.617 -4.350 1.00 96.38 215 ALA A C 1
ATOM 1655 O O . ALA A 1 215 ? 10.406 6.910 -4.400 1.00 96.38 215 ALA A O 1
ATOM 1656 N N . VAL A 1 216 ? 8.250 7.548 -4.403 1.00 96.62 216 VAL A N 1
ATOM 1657 C CA . VAL A 1 216 ? 8.521 8.994 -4.472 1.00 96.62 216 VAL A CA 1
ATOM 1658 C C . VAL A 1 216 ? 9.271 9.477 -3.227 1.00 96.62 216 VAL A C 1
ATOM 1660 O O . VAL A 1 216 ? 10.269 10.190 -3.365 1.00 96.62 216 VAL A O 1
ATOM 1663 N N . ALA A 1 217 ? 8.864 9.046 -2.031 1.00 94.44 217 ALA A N 1
ATOM 1664 C CA . ALA A 1 217 ? 9.561 9.365 -0.786 1.00 94.44 217 ALA A CA 1
ATOM 1665 C C . ALA A 1 217 ? 11.002 8.824 -0.789 1.00 94.44 217 ALA A C 1
ATOM 1667 O O . ALA A 1 217 ? 11.945 9.541 -0.441 1.00 94.44 217 ALA A O 1
ATOM 1668 N N . TYR A 1 218 ? 11.203 7.589 -1.262 1.00 95.62 218 TYR A N 1
ATOM 1669 C CA . TYR A 1 218 ? 12.539 7.005 -1.383 1.00 95.62 218 TYR A CA 1
ATOM 1670 C C . TYR A 1 218 ? 13.419 7.753 -2.389 1.00 95.62 218 TYR A C 1
ATOM 1672 O O . TYR A 1 218 ? 14.590 8.031 -2.118 1.00 95.62 218 TYR A O 1
ATOM 1680 N N . ARG A 1 219 ? 12.844 8.144 -3.530 1.00 96.06 219 ARG A N 1
ATOM 1681 C CA . ARG A 1 219 ? 13.510 8.973 -4.536 1.00 96.06 219 ARG A CA 1
ATOM 1682 C C . ARG A 1 219 ? 13.976 10.298 -3.942 1.00 96.06 219 ARG A C 1
ATOM 1684 O O . ARG A 1 219 ? 15.139 10.652 -4.107 1.00 96.06 219 ARG A O 1
ATOM 1691 N N . GLN A 1 220 ? 13.103 10.998 -3.217 1.00 92.44 220 GLN A N 1
ATOM 1692 C CA . GLN A 1 220 ? 13.445 12.258 -2.554 1.00 92.44 220 GLN A CA 1
ATOM 1693 C C . GLN A 1 220 ? 14.622 12.078 -1.588 1.00 92.44 220 GLN A C 1
ATOM 1695 O O . GLN A 1 220 ? 15.587 12.838 -1.651 1.00 92.44 220 GLN A O 1
ATOM 1700 N N . MET A 1 221 ? 14.581 11.049 -0.736 1.00 90.38 221 MET A N 1
ATOM 1701 C CA . MET A 1 221 ? 15.680 10.747 0.188 1.00 90.38 221 MET A CA 1
ATOM 1702 C C . MET A 1 221 ? 16.992 10.469 -0.556 1.00 90.38 221 MET A C 1
ATOM 1704 O O . MET A 1 221 ? 18.044 10.976 -0.173 1.00 90.38 221 MET A O 1
ATOM 1708 N N . SER A 1 222 ? 16.930 9.695 -1.638 1.00 90.44 222 SER A N 1
ATOM 1709 C CA . SER A 1 222 ? 18.099 9.329 -2.437 1.00 90.44 222 SER A CA 1
ATOM 1710 C C . SER A 1 222 ? 18.758 10.536 -3.118 1.00 90.44 222 SER A C 1
ATOM 1712 O O . SER A 1 222 ? 19.982 10.686 -3.078 1.00 90.44 222 SER A O 1
ATOM 1714 N N . LEU A 1 223 ? 17.945 11.439 -3.675 1.00 91.12 223 LEU A N 1
ATOM 1715 C CA . LEU A 1 223 ? 18.409 12.678 -4.304 1.00 91.12 223 LEU A CA 1
ATOM 1716 C C . LEU A 1 223 ? 19.027 13.647 -3.288 1.00 91.12 223 LEU A C 1
ATOM 1718 O O . LEU A 1 223 ? 20.068 14.241 -3.567 1.00 91.12 223 LEU A O 1
ATOM 1722 N N . LEU A 1 224 ? 18.444 13.768 -2.089 1.00 93.12 224 LEU A N 1
ATOM 1723 C CA . LEU A 1 224 ? 19.015 14.579 -1.004 1.00 93.12 224 LEU A CA 1
ATOM 1724 C C . LEU A 1 224 ? 20.393 14.067 -0.567 1.00 93.12 224 LEU A C 1
ATOM 1726 O O . LEU A 1 224 ? 21.287 14.858 -0.273 1.00 93.12 224 LEU A O 1
ATOM 1730 N N . LEU A 1 225 ? 20.581 12.747 -0.584 1.00 91.06 225 LEU A N 1
ATOM 1731 C CA . LEU A 1 225 ? 21.863 12.093 -0.318 1.00 91.06 225 LEU A CA 1
ATOM 1732 C C . LEU A 1 225 ? 22.824 12.129 -1.516 1.00 91.06 225 LEU A C 1
ATOM 1734 O O . LEU A 1 225 ? 23.907 11.552 -1.439 1.00 91.06 225 LEU A O 1
ATOM 1738 N N . ARG A 1 226 ? 22.446 12.794 -2.617 1.00 94.12 226 ARG A N 1
ATOM 1739 C CA . ARG A 1 226 ? 23.226 12.891 -3.859 1.00 94.12 226 ARG A CA 1
ATOM 1740 C C . ARG A 1 226 ? 23.620 11.525 -4.432 1.00 94.12 226 ARG A C 1
ATOM 1742 O O . ARG A 1 226 ? 24.661 11.403 -5.076 1.00 94.12 226 ARG A O 1
ATOM 1749 N N . ARG A 1 227 ? 22.802 10.489 -4.210 1.00 94.00 227 ARG A N 1
ATOM 1750 C CA . ARG A 1 227 ? 22.990 9.204 -4.893 1.00 94.00 227 ARG A CA 1
ATOM 1751 C C . ARG A 1 227 ? 22.625 9.382 -6.374 1.00 94.00 227 ARG A C 1
ATOM 1753 O O . ARG A 1 227 ? 21.679 10.112 -6.678 1.00 94.00 227 ARG A O 1
ATOM 1760 N N . PRO A 1 228 ? 23.351 8.734 -7.297 1.00 94.56 228 PRO A N 1
ATOM 1761 C CA . PRO A 1 228 ? 23.082 8.868 -8.723 1.00 94.56 228 PRO A CA 1
ATOM 1762 C C . PRO A 1 228 ? 21.676 8.334 -9.068 1.00 94.56 228 PRO A C 1
ATOM 1764 O O . PRO A 1 228 ? 21.348 7.206 -8.683 1.00 94.56 228 PRO A O 1
ATOM 1767 N N . PRO A 1 229 ? 20.837 9.120 -9.766 1.00 95.25 229 PRO A N 1
ATOM 1768 C CA . PRO A 1 229 ? 19.518 8.677 -10.202 1.00 95.25 229 PRO A CA 1
ATOM 1769 C C . PRO A 1 229 ? 19.579 7.850 -11.496 1.00 95.25 229 PRO A C 1
ATOM 1771 O O . PRO A 1 229 ? 20.498 7.990 -12.300 1.00 95.25 229 PRO A O 1
ATOM 1774 N N . GLY A 1 230 ? 18.562 7.013 -11.707 1.00 93.69 230 GLY A N 1
ATOM 1775 C CA . GLY A 1 230 ? 18.304 6.265 -12.937 1.00 93.69 230 GLY A CA 1
ATOM 1776 C C . GLY A 1 230 ? 17.035 6.743 -13.655 1.00 93.69 230 GLY A C 1
ATOM 1777 O O . GLY A 1 230 ? 16.720 7.936 -13.672 1.00 93.69 230 GLY A O 1
ATOM 1778 N N . ARG A 1 231 ? 16.287 5.802 -14.252 1.00 93.75 231 ARG A N 1
ATOM 1779 C CA . ARG A 1 231 ? 15.030 6.074 -14.977 1.00 93.75 231 ARG A CA 1
ATOM 1780 C C . ARG A 1 231 ? 14.021 6.807 -14.083 1.00 93.75 231 ARG A C 1
ATOM 1782 O O . ARG A 1 231 ? 13.845 6.452 -12.920 1.00 93.75 231 ARG A O 1
ATOM 1789 N N . GLU A 1 232 ? 13.371 7.841 -14.629 1.00 92.56 232 GLU A N 1
ATOM 1790 C CA . GLU A 1 232 ? 12.382 8.683 -13.917 1.00 92.56 232 GLU A CA 1
ATOM 1791 C C . GLU A 1 232 ? 12.913 9.289 -12.593 1.00 92.56 232 GLU A C 1
ATOM 1793 O O . GLU A 1 232 ? 12.167 9.583 -11.651 1.00 92.56 232 GLU A O 1
ATOM 1798 N N . ALA A 1 233 ? 14.234 9.481 -12.530 1.00 95.56 233 ALA A N 1
ATOM 1799 C CA . ALA A 1 233 ? 14.996 9.943 -11.377 1.00 95.56 233 ALA A CA 1
ATOM 1800 C C . ALA A 1 233 ? 14.960 9.026 -10.138 1.00 95.56 233 ALA A C 1
ATOM 1802 O O . ALA A 1 233 ? 15.430 9.430 -9.075 1.00 95.56 233 ALA A O 1
ATOM 1803 N N . TYR A 1 234 ? 14.439 7.800 -10.242 1.00 96.19 234 TYR A N 1
ATOM 1804 C CA . TYR A 1 234 ? 14.478 6.831 -9.145 1.00 96.19 234 TYR A CA 1
ATOM 1805 C C . TYR A 1 234 ? 15.885 6.259 -8.949 1.00 96.19 234 TYR A C 1
ATOM 1807 O O . TYR A 1 234 ? 16.638 6.134 -9.915 1.00 96.19 234 TYR A O 1
ATOM 1815 N N . PRO A 1 235 ? 16.265 5.879 -7.720 1.00 93.69 235 PRO A N 1
ATOM 1816 C CA . PRO A 1 235 ? 17.540 5.215 -7.494 1.00 93.69 235 PRO A CA 1
ATOM 1817 C C . PRO A 1 235 ? 17.554 3.796 -8.078 1.00 93.69 235 PRO A C 1
ATOM 1819 O O . PRO A 1 235 ? 16.508 3.165 -8.239 1.00 93.69 235 PRO A O 1
ATOM 1822 N N . GLY A 1 236 ? 18.749 3.281 -8.381 1.00 90.44 236 GLY A N 1
ATOM 1823 C CA . GLY A 1 236 ? 18.913 1.963 -9.012 1.00 90.44 236 GLY A CA 1
ATOM 1824 C C . GLY A 1 236 ? 18.389 0.786 -8.176 1.00 90.44 236 GLY A C 1
ATOM 1825 O O . GLY A 1 236 ? 18.015 -0.240 -8.729 1.00 90.44 236 GLY A O 1
ATOM 1826 N N . ASP A 1 237 ? 18.296 0.946 -6.856 1.00 92.31 237 ASP A N 1
ATOM 1827 C CA . ASP A 1 237 ? 17.788 -0.039 -5.896 1.00 92.31 237 ASP A CA 1
ATOM 1828 C C . ASP A 1 237 ? 16.279 0.103 -5.599 1.00 92.31 237 ASP A C 1
ATOM 1830 O O . ASP A 1 237 ? 15.767 -0.547 -4.688 1.00 92.31 237 ASP A O 1
ATOM 1834 N N . VAL A 1 238 ? 15.522 0.891 -6.379 1.00 94.12 238 VAL A N 1
ATOM 1835 C CA . VAL A 1 238 ? 14.060 1.009 -6.198 1.00 94.12 238 VAL A CA 1
ATOM 1836 C C . VAL A 1 238 ? 13.322 -0.316 -6.424 1.00 94.12 238 VAL A C 1
ATOM 1838 O O . VAL A 1 238 ? 12.335 -0.591 -5.754 1.00 94.12 238 VAL A O 1
ATOM 1841 N N . PHE A 1 239 ? 13.823 -1.189 -7.301 1.00 95.88 239 PHE A N 1
ATOM 1842 C CA . PHE A 1 239 ? 13.275 -2.539 -7.450 1.00 95.88 239 PHE A CA 1
ATOM 1843 C C . PHE A 1 239 ? 13.480 -3.372 -6.174 1.00 95.88 239 PHE A C 1
ATOM 1845 O O . PHE A 1 239 ? 12.572 -4.064 -5.706 1.00 95.88 239 PHE A O 1
ATOM 1852 N N . TYR A 1 240 ? 14.669 -3.268 -5.569 1.00 95.06 240 TYR A N 1
ATOM 1853 C CA . TYR A 1 240 ? 14.990 -3.956 -4.319 1.00 95.06 240 TYR A CA 1
ATOM 1854 C C . TYR A 1 240 ? 14.112 -3.474 -3.155 1.00 95.06 240 TYR A C 1
ATOM 1856 O O . TYR A 1 240 ? 13.761 -4.255 -2.274 1.00 95.06 240 TYR A O 1
ATOM 1864 N N . LEU A 1 241 ? 13.703 -2.200 -3.170 1.00 93.69 241 LEU A N 1
ATOM 1865 C CA . L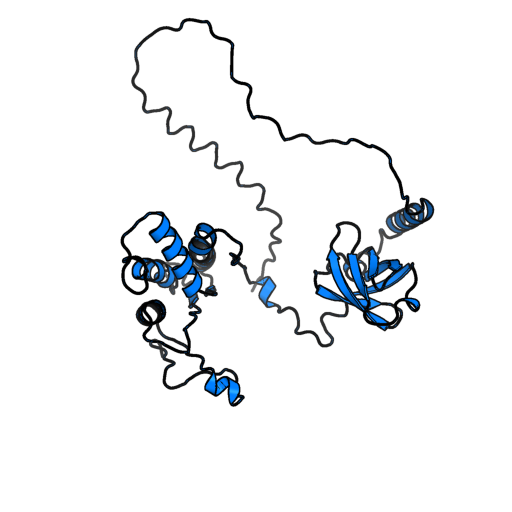EU A 1 241 ? 12.786 -1.630 -2.184 1.00 93.69 241 LEU A CA 1
ATOM 1866 C C . LEU A 1 241 ? 11.461 -2.397 -2.104 1.00 93.69 241 LEU A C 1
ATOM 1868 O O . LEU A 1 241 ? 11.032 -2.776 -1.009 1.00 93.69 241 LEU A O 1
ATOM 1872 N N . HIS A 1 242 ? 10.806 -2.588 -3.249 1.00 97.50 242 HIS A N 1
ATOM 1873 C CA . HIS A 1 242 ? 9.489 -3.218 -3.311 1.00 97.50 242 HIS A CA 1
ATOM 1874 C C . HIS A 1 242 ? 9.579 -4.738 -3.245 1.00 97.50 242 HIS A C 1
ATOM 1876 O O . HIS A 1 242 ? 8.776 -5.337 -2.539 1.00 97.50 242 HIS A O 1
ATOM 1882 N N . SER A 1 243 ? 10.579 -5.360 -3.877 1.00 96.81 243 SER A N 1
ATOM 1883 C CA . SER A 1 243 ? 10.761 -6.820 -3.806 1.00 96.81 243 SER A CA 1
ATOM 1884 C C . SER A 1 243 ? 10.999 -7.281 -2.370 1.00 96.81 243 SER A C 1
ATOM 1886 O O . SER A 1 243 ? 10.225 -8.078 -1.855 1.00 96.81 243 SER A O 1
ATOM 1888 N N . ARG A 1 244 ? 11.951 -6.688 -1.635 1.00 97.00 244 ARG A N 1
ATOM 1889 C CA . ARG A 1 244 ? 12.186 -7.060 -0.223 1.00 97.00 244 ARG A CA 1
ATOM 1890 C C . ARG A 1 244 ? 10.978 -6.811 0.695 1.00 97.00 244 ARG A C 1
ATOM 1892 O O . ARG A 1 244 ? 10.951 -7.310 1.815 1.00 97.00 244 ARG A O 1
ATOM 1899 N N . LEU A 1 245 ? 10.041 -5.950 0.286 1.00 97.12 245 LEU A N 1
ATOM 1900 C CA . LEU A 1 245 ? 8.813 -5.680 1.030 1.00 97.12 245 LEU A CA 1
ATOM 1901 C C . LEU A 1 245 ? 7.742 -6.725 0.707 1.00 97.12 245 LEU A C 1
ATOM 1903 O O . LEU A 1 245 ? 7.170 -7.295 1.630 1.00 97.12 245 LEU A O 1
ATOM 1907 N N . LEU A 1 246 ? 7.467 -6.948 -0.578 1.00 97.88 246 LEU A N 1
ATOM 1908 C CA . LEU A 1 246 ? 6.370 -7.792 -1.047 1.00 97.88 246 LEU A CA 1
ATOM 1909 C C . LEU A 1 246 ? 6.675 -9.284 -0.892 1.00 97.88 246 LEU A C 1
ATOM 1911 O O . LEU A 1 246 ? 5.784 -10.023 -0.496 1.00 97.88 246 LEU A O 1
ATOM 1915 N N . GLU A 1 247 ? 7.934 -9.702 -1.044 1.00 97.69 247 GLU A N 1
ATOM 1916 C CA . GLU A 1 247 ? 8.377 -11.093 -0.821 1.00 97.69 247 GLU A CA 1
ATOM 1917 C C . GLU A 1 247 ? 8.225 -11.560 0.640 1.00 97.69 247 GLU A C 1
ATOM 1919 O O . GLU A 1 247 ? 8.364 -12.739 0.957 1.00 97.69 247 GLU A O 1
ATOM 1924 N N . ARG A 1 248 ? 7.919 -10.649 1.572 1.00 97.81 248 ARG A N 1
ATOM 1925 C CA . ARG A 1 248 ? 7.585 -11.004 2.962 1.00 97.81 248 ARG A CA 1
ATOM 1926 C C . ARG A 1 248 ? 6.152 -11.524 3.100 1.00 97.81 248 ARG A C 1
ATOM 1928 O O . ARG A 1 248 ? 5.826 -12.185 4.087 1.00 97.81 248 ARG A O 1
ATOM 1935 N N . ALA A 1 249 ? 5.272 -11.219 2.151 1.00 97.44 249 ALA A N 1
ATOM 1936 C CA . ALA A 1 249 ? 3.899 -11.695 2.154 1.00 97.44 249 ALA A CA 1
ATOM 1937 C C . ALA A 1 249 ? 3.841 -13.109 1.561 1.00 97.44 249 ALA A C 1
ATOM 1939 O O . ALA A 1 249 ? 3.861 -13.289 0.351 1.00 97.44 249 ALA A O 1
ATOM 1940 N N . ALA A 1 250 ? 3.790 -14.119 2.430 1.00 97.06 250 ALA A N 1
ATOM 1941 C CA . ALA A 1 250 ? 3.797 -15.521 2.028 1.00 97.06 250 ALA A CA 1
ATOM 1942 C C . ALA A 1 250 ? 2.889 -16.377 2.920 1.00 97.06 250 ALA A C 1
ATOM 1944 O O . ALA A 1 250 ? 2.505 -15.983 4.030 1.00 97.06 250 ALA A O 1
ATOM 1945 N N . LYS A 1 251 ? 2.569 -17.582 2.434 1.00 97.44 251 LYS A N 1
ATOM 1946 C CA . LYS A 1 251 ? 1.954 -18.652 3.223 1.00 97.44 251 LYS A CA 1
ATOM 1947 C C . LYS A 1 251 ? 3.041 -19.572 3.776 1.00 97.44 251 LYS A C 1
ATOM 1949 O O . LYS A 1 251 ? 3.814 -20.151 3.019 1.00 97.44 251 LYS A O 1
ATOM 1954 N N . MET A 1 252 ? 3.061 -19.731 5.093 1.00 97.06 252 MET A N 1
ATOM 1955 C CA . MET A 1 252 ? 3.995 -20.610 5.785 1.00 97.06 252 MET A CA 1
ATOM 1956 C C . MET A 1 252 ? 3.562 -22.073 5.652 1.00 97.06 252 MET A C 1
ATOM 1958 O O . MET A 1 252 ? 2.371 -22.380 5.545 1.00 97.06 252 MET A O 1
ATOM 1962 N N . ASN A 1 253 ? 4.538 -22.982 5.673 1.00 96.00 253 ASN A N 1
ATOM 1963 C CA . ASN A 1 253 ? 4.270 -24.418 5.717 1.00 96.00 253 ASN A CA 1
ATOM 1964 C C . ASN A 1 253 ? 3.694 -24.836 7.089 1.00 96.00 253 ASN A C 1
ATOM 1966 O O . ASN A 1 253 ? 3.680 -24.057 8.046 1.00 96.00 253 ASN A O 1
ATOM 1970 N N . GLU A 1 254 ? 3.247 -26.087 7.200 1.00 94.31 254 GLU A N 1
ATOM 1971 C CA . GLU A 1 254 ? 2.674 -26.617 8.446 1.00 94.31 254 GLU A CA 1
ATOM 1972 C C . GLU A 1 254 ? 3.686 -26.642 9.605 1.00 94.31 254 GLU A C 1
ATOM 1974 O O . GLU A 1 254 ? 3.324 -26.352 10.744 1.00 94.31 254 GLU A O 1
ATOM 1979 N N . ASN A 1 255 ? 4.970 -26.879 9.314 1.00 94.44 255 ASN A N 1
ATOM 1980 C CA . ASN A 1 255 ? 6.048 -26.886 10.312 1.00 94.44 255 ASN A CA 1
ATOM 1981 C C . ASN A 1 255 ? 6.299 -25.500 10.938 1.00 94.44 255 ASN A C 1
ATOM 1983 O O . ASN A 1 255 ? 6.803 -25.415 12.055 1.00 94.44 255 ASN A O 1
ATOM 1987 N N . PHE A 1 256 ? 5.934 -24.425 10.238 1.00 91.44 256 PHE A N 1
ATOM 1988 C CA . PHE A 1 256 ? 6.023 -23.034 10.689 1.00 91.44 256 PHE A CA 1
ATOM 1989 C C . PHE A 1 256 ? 4.645 -22.456 11.065 1.00 91.44 256 PHE A C 1
ATOM 1991 O O . PHE A 1 256 ? 4.426 -21.250 10.984 1.00 91.44 256 PHE A O 1
ATOM 1998 N N . GLY A 1 257 ? 3.689 -23.305 11.462 1.00 91.94 257 GLY A N 1
ATOM 1999 C CA . GLY A 1 257 ? 2.388 -22.880 11.992 1.00 91.94 257 GLY A CA 1
ATOM 2000 C C . GLY A 1 257 ? 1.316 -22.575 10.941 1.00 91.94 257 GLY A C 1
ATOM 2001 O O . GLY A 1 257 ? 0.194 -22.240 11.310 1.00 91.94 257 GLY A O 1
ATOM 2002 N N . GLY A 1 258 ? 1.617 -22.699 9.643 1.00 94.81 258 GLY A N 1
ATOM 2003 C CA . GLY A 1 258 ? 0.627 -22.624 8.558 1.00 94.81 258 GLY A CA 1
ATOM 2004 C C . GLY A 1 258 ? -0.011 -21.249 8.306 1.00 94.81 258 GLY A C 1
ATOM 2005 O O . GLY A 1 258 ? -0.911 -21.144 7.458 1.00 94.81 258 GLY A O 1
ATOM 2006 N N . GLY A 1 259 ? 0.433 -20.209 9.020 1.00 97.38 259 GLY A N 1
ATOM 2007 C CA . GLY A 1 259 ? -0.083 -18.847 8.903 1.00 97.38 259 GLY A CA 1
ATOM 2008 C C . GLY A 1 259 ? 0.208 -18.213 7.544 1.00 97.38 259 GLY A C 1
ATOM 2009 O O . GLY A 1 259 ? 0.993 -18.724 6.743 1.00 97.38 259 GLY A O 1
ATOM 2010 N N . SER A 1 260 ? -0.455 -17.100 7.244 1.00 98.12 260 SER A N 1
ATOM 2011 C CA . SER A 1 260 ? -0.275 -16.417 5.959 1.00 98.12 260 SER A CA 1
ATOM 2012 C C . SER A 1 260 ? -0.363 -14.908 6.089 1.00 98.12 260 SER A C 1
ATOM 2014 O O . SER A 1 260 ? -1.185 -14.391 6.844 1.00 98.12 260 SER A O 1
ATOM 2016 N N . LEU A 1 261 ? 0.444 -14.214 5.295 1.00 98.31 261 LEU A N 1
ATOM 2017 C CA . LEU A 1 261 ? 0.320 -12.782 5.067 1.00 98.31 261 LEU A CA 1
ATOM 2018 C C . LEU A 1 261 ? -0.001 -12.558 3.591 1.00 98.31 261 LEU A C 1
ATOM 2020 O O . LEU A 1 261 ? 0.826 -12.848 2.734 1.00 98.31 261 LEU A O 1
ATOM 2024 N N . THR A 1 262 ? -1.198 -12.060 3.299 1.00 98.31 262 THR A N 1
ATOM 2025 C CA . THR A 1 262 ? -1.623 -11.701 1.941 1.00 98.31 262 THR A CA 1
ATOM 2026 C C . THR A 1 262 ? -1.418 -10.206 1.736 1.00 98.31 262 THR A C 1
ATOM 2028 O O . THR A 1 262 ? -1.874 -9.418 2.562 1.00 98.31 262 THR A O 1
ATOM 2031 N N . ALA A 1 263 ? -0.756 -9.804 0.651 1.00 97.94 263 ALA A N 1
ATOM 2032 C CA . ALA A 1 263 ? -0.508 -8.402 0.323 1.00 97.94 263 ALA A CA 1
ATOM 2033 C C . ALA A 1 263 ? -1.371 -7.926 -0.849 1.00 97.94 263 ALA A C 1
ATOM 2035 O O . ALA A 1 263 ? -1.425 -8.575 -1.888 1.00 97.94 263 ALA A O 1
ATOM 2036 N N . LEU A 1 264 ? -1.993 -6.757 -0.694 1.00 98.00 264 LEU A N 1
ATOM 2037 C CA . LEU A 1 264 ? -2.686 -6.026 -1.754 1.00 98.00 264 LEU A CA 1
ATOM 2038 C C . LEU A 1 264 ? -2.033 -4.647 -1.926 1.00 98.00 264 LEU A C 1
ATOM 2040 O O . LEU A 1 264 ? -2.446 -3.679 -1.278 1.00 98.00 264 LEU A O 1
ATOM 2044 N N . PRO A 1 265 ? -0.967 -4.545 -2.737 1.00 97.88 265 PRO A N 1
ATOM 2045 C CA . PRO A 1 265 ? -0.350 -3.263 -3.033 1.00 97.88 265 PRO A CA 1
ATOM 2046 C C . PRO A 1 265 ? -1.202 -2.446 -4.006 1.00 97.88 265 PRO A C 1
ATOM 2048 O O . PRO A 1 265 ? -1.571 -2.926 -5.075 1.00 97.88 265 PRO A O 1
ATOM 2051 N N . VAL A 1 266 ? -1.464 -1.189 -3.656 1.00 97.94 266 VAL A N 1
ATOM 2052 C CA . VAL A 1 266 ? -2.043 -0.197 -4.563 1.00 97.94 266 VAL A CA 1
ATOM 2053 C C . VAL A 1 266 ? -0.905 0.545 -5.258 1.00 97.94 266 VAL A C 1
ATOM 2055 O O . VAL A 1 266 ? 0.076 0.953 -4.626 1.00 97.94 266 VAL A O 1
ATOM 2058 N N . ILE A 1 267 ? -1.038 0.696 -6.574 1.00 97.44 267 ILE A N 1
ATOM 2059 C CA . ILE A 1 267 ? -0.122 1.448 -7.427 1.00 97.44 267 ILE A CA 1
ATOM 2060 C C . ILE A 1 267 ? -0.932 2.480 -8.194 1.00 97.44 267 ILE A C 1
ATOM 2062 O O . ILE A 1 267 ? -1.870 2.147 -8.916 1.00 97.44 267 ILE A O 1
ATOM 2066 N N . GLU A 1 268 ? -0.535 3.737 -8.051 1.00 95.31 268 GLU A N 1
ATOM 2067 C CA . GLU A 1 268 ? -1.068 4.834 -8.847 1.00 95.31 268 GLU A CA 1
ATOM 2068 C C . GLU A 1 268 ? -0.347 4.871 -10.203 1.00 95.31 268 GLU A C 1
ATOM 2070 O O . GLU A 1 268 ? 0.883 4.986 -10.248 1.00 95.31 268 GLU A O 1
ATOM 2075 N N . THR A 1 269 ? -1.107 4.772 -11.297 1.00 93.88 269 THR A N 1
ATOM 2076 C CA . THR A 1 269 ? -0.611 4.957 -12.670 1.00 93.88 269 THR A CA 1
ATOM 2077 C C . THR A 1 269 ? -0.955 6.358 -13.162 1.00 93.88 269 THR A C 1
ATOM 2079 O O . THR A 1 269 ? -2.010 6.905 -12.846 1.00 93.88 269 THR A O 1
ATOM 2082 N N . GLN A 1 270 ? -0.063 6.957 -13.949 1.00 89.38 270 GLN A N 1
ATOM 2083 C CA . GLN A 1 270 ? -0.313 8.264 -14.551 1.00 89.38 270 GLN A CA 1
ATOM 2084 C C . GLN A 1 270 ? -1.037 8.057 -15.879 1.00 89.38 270 GLN A C 1
ATOM 2086 O O . GLN A 1 270 ? -0.511 7.393 -16.765 1.00 89.38 270 GLN A O 1
ATOM 2091 N N . ALA A 1 271 ? -2.258 8.583 -15.997 1.00 87.81 271 ALA A N 1
ATOM 2092 C CA . ALA A 1 271 ? -3.095 8.447 -17.195 1.00 87.81 271 ALA A CA 1
ATOM 2093 C C . ALA A 1 271 ? -3.281 6.992 -17.693 1.00 87.81 271 ALA A C 1
ATOM 2095 O O . ALA A 1 271 ? -3.464 6.765 -18.885 1.00 87.81 271 ALA A O 1
ATOM 2096 N N . GLY A 1 272 ? -3.232 6.003 -16.793 1.00 85.31 272 GLY A N 1
ATOM 2097 C CA . GLY A 1 272 ? -3.358 4.588 -17.153 1.00 85.31 272 GLY A CA 1
ATOM 2098 C C . GLY A 1 272 ? -2.107 3.964 -17.784 1.00 85.31 272 GLY A C 1
ATOM 2099 O O . GLY A 1 272 ? -2.181 2.835 -18.263 1.00 85.31 272 GLY A O 1
ATOM 2100 N N . ASP A 1 273 ? -0.959 4.650 -17.776 1.00 89.62 273 ASP A N 1
ATOM 2101 C CA . ASP A 1 273 ? 0.288 4.103 -18.310 1.00 89.62 273 ASP A CA 1
ATOM 2102 C C . ASP A 1 273 ? 0.866 3.005 -17.399 1.00 89.62 273 ASP A C 1
ATOM 2104 O O . ASP A 1 273 ? 1.441 3.263 -16.337 1.00 89.62 273 ASP A O 1
ATOM 2108 N N . VAL A 1 274 ? 0.728 1.757 -17.849 1.00 88.69 274 VAL A N 1
ATOM 2109 C CA . VAL A 1 274 ? 1.289 0.561 -17.199 1.00 88.69 274 VAL A CA 1
ATOM 2110 C C . VAL A 1 274 ? 2.771 0.339 -17.510 1.00 88.69 274 VAL A C 1
ATOM 2112 O O . VAL A 1 274 ? 3.408 -0.483 -16.857 1.00 88.69 274 VAL A O 1
ATOM 2115 N N . SER A 1 275 ? 3.330 1.063 -18.484 1.00 90.62 275 SER A N 1
ATOM 2116 C CA . SER A 1 275 ? 4.723 0.924 -18.934 1.00 90.62 275 SER A CA 1
ATOM 2117 C C . SER A 1 275 ? 5.713 1.818 -18.172 1.00 90.62 275 SER A C 1
ATOM 2119 O O . SER A 1 275 ? 6.937 1.722 -18.357 1.00 90.62 275 SER A O 1
ATOM 2121 N N . ALA A 1 276 ? 5.195 2.668 -17.280 1.00 93.81 276 ALA A N 1
ATOM 2122 C CA . ALA A 1 276 ? 5.987 3.465 -16.355 1.00 93.81 276 ALA A CA 1
ATOM 2123 C C . ALA A 1 276 ? 6.845 2.576 -15.437 1.00 93.81 276 ALA A C 1
ATOM 2125 O O . ALA A 1 276 ? 6.543 1.399 -15.193 1.00 93.81 276 ALA A O 1
ATOM 2126 N N . TYR A 1 277 ? 7.937 3.142 -14.916 1.00 94.00 277 TYR A N 1
ATOM 2127 C CA . TYR A 1 277 ? 8.968 2.350 -14.249 1.00 94.00 277 TYR A CA 1
ATOM 2128 C C . TYR A 1 277 ? 8.469 1.633 -12.984 1.00 94.00 277 TYR A C 1
ATOM 2130 O O . TYR A 1 277 ? 8.720 0.440 -12.811 1.00 94.00 277 TYR A O 1
ATOM 2138 N N . ILE A 1 278 ? 7.726 2.328 -12.115 1.00 95.81 278 ILE A N 1
ATOM 2139 C CA . ILE A 1 278 ? 7.210 1.743 -10.865 1.00 95.81 278 ILE A CA 1
ATOM 2140 C C . ILE A 1 278 ? 6.120 0.687 -11.115 1.00 95.81 278 ILE A C 1
ATOM 2142 O O . ILE A 1 278 ? 6.275 -0.419 -10.590 1.00 95.81 278 ILE A O 1
ATOM 2146 N N . PRO A 1 279 ? 5.072 0.944 -11.928 1.00 95.94 279 PRO A N 1
ATOM 2147 C CA . PRO A 1 279 ? 4.091 -0.085 -12.273 1.00 95.94 279 PRO A CA 1
ATOM 2148 C C . PRO A 1 279 ? 4.727 -1.347 -12.857 1.00 95.94 279 PRO A C 1
ATOM 2150 O O . PRO A 1 279 ? 4.443 -2.440 -12.373 1.00 95.94 279 PRO A O 1
ATOM 2153 N N . THR A 1 280 ? 5.654 -1.206 -13.810 1.00 95.56 280 THR A N 1
ATOM 2154 C CA . THR A 1 280 ? 6.336 -2.353 -14.432 1.00 95.56 280 THR A CA 1
ATOM 2155 C C . THR A 1 280 ? 7.088 -3.195 -13.395 1.00 95.56 280 THR A C 1
ATOM 2157 O O . THR A 1 280 ? 6.981 -4.423 -13.395 1.00 95.56 280 THR A O 1
ATOM 2160 N N . ASN A 1 281 ? 7.804 -2.550 -12.466 1.00 95.50 281 ASN A N 1
ATOM 2161 C CA . ASN A 1 281 ? 8.513 -3.250 -11.395 1.00 95.50 281 ASN A CA 1
ATOM 2162 C C . ASN A 1 281 ? 7.544 -4.029 -10.498 1.00 95.50 281 ASN A C 1
ATOM 2164 O O . ASN A 1 281 ? 7.753 -5.216 -10.258 1.00 95.50 281 ASN A O 1
ATOM 2168 N N . VAL A 1 282 ? 6.468 -3.397 -10.023 1.00 96.38 282 VAL A N 1
ATOM 2169 C CA . VAL A 1 282 ? 5.527 -4.054 -9.101 1.00 96.38 282 VAL A CA 1
ATOM 2170 C C . VAL A 1 282 ? 4.747 -5.176 -9.789 1.00 96.38 282 VAL A C 1
ATOM 2172 O O . VAL A 1 282 ? 4.555 -6.230 -9.184 1.00 96.38 282 VAL A O 1
ATOM 2175 N N . ILE A 1 283 ? 4.382 -5.013 -11.064 1.00 96.25 283 ILE A N 1
ATOM 2176 C CA . ILE A 1 283 ? 3.782 -6.087 -11.873 1.00 96.25 283 ILE A CA 1
ATOM 2177 C C . ILE A 1 283 ? 4.735 -7.283 -11.960 1.00 96.25 283 ILE A C 1
ATOM 2179 O O . ILE A 1 283 ? 4.296 -8.425 -11.866 1.00 96.25 283 ILE A O 1
ATOM 2183 N N . SER A 1 284 ? 6.042 -7.058 -12.104 1.00 96.25 284 SER A N 1
ATOM 2184 C CA . SER A 1 284 ? 7.003 -8.165 -12.166 1.00 96.25 284 SER A CA 1
ATOM 2185 C C . SER A 1 284 ? 7.160 -8.915 -10.833 1.00 96.25 284 SER A C 1
ATOM 2187 O O . SER A 1 284 ? 7.411 -10.115 -10.853 1.00 96.25 284 SER A O 1
ATOM 2189 N N . ILE A 1 285 ? 6.958 -8.235 -9.698 1.00 96.94 285 ILE A N 1
ATOM 2190 C CA . ILE A 1 285 ? 7.109 -8.802 -8.345 1.00 96.94 285 ILE A CA 1
ATOM 2191 C C . ILE A 1 285 ? 5.839 -9.531 -7.887 1.00 96.94 285 ILE A C 1
ATOM 2193 O O . ILE A 1 285 ? 5.911 -10.586 -7.277 1.00 96.94 285 ILE A O 1
ATOM 2197 N N . THR A 1 286 ? 4.666 -8.958 -8.146 1.00 97.12 286 THR A N 1
ATOM 2198 C CA . THR A 1 286 ? 3.386 -9.486 -7.648 1.00 97.12 286 THR A CA 1
ATOM 2199 C C . THR A 1 286 ? 2.912 -10.711 -8.429 1.00 97.12 286 THR A C 1
ATOM 2201 O O . THR A 1 286 ? 3.140 -10.822 -9.631 1.00 97.12 286 THR A O 1
ATOM 2204 N N . ASP A 1 287 ? 2.175 -11.605 -7.765 1.00 96.62 287 ASP A N 1
ATOM 2205 C CA . ASP A 1 287 ? 1.602 -12.824 -8.365 1.00 96.62 287 ASP A CA 1
ATOM 2206 C C . ASP A 1 287 ? 0.408 -12.564 -9.299 1.00 96.62 287 ASP A C 1
ATOM 2208 O O . ASP A 1 287 ? -0.238 -13.489 -9.790 1.00 96.62 287 ASP A O 1
ATOM 2212 N N . GLY A 1 288 ? 0.071 -11.306 -9.546 1.00 95.56 288 GLY A N 1
ATOM 2213 C CA . GLY A 1 288 ? -1.065 -10.902 -10.351 1.00 95.56 288 GLY A CA 1
ATOM 2214 C C . GLY A 1 288 ? -1.391 -9.437 -10.126 1.00 95.56 288 GLY A C 1
ATOM 2215 O O . GLY A 1 288 ? -0.891 -8.799 -9.199 1.00 95.56 288 GLY A O 1
ATOM 2216 N N . GLN A 1 289 ? -2.259 -8.906 -10.971 1.00 95.94 289 GLN A N 1
ATOM 2217 C CA . GLN A 1 289 ? -2.667 -7.517 -10.923 1.00 95.94 289 GLN A CA 1
ATOM 2218 C C . GLN A 1 289 ? -4.152 -7.376 -11.231 1.00 95.94 289 GLN A C 1
ATOM 2220 O O . GLN A 1 289 ? -4.703 -8.079 -12.076 1.00 95.94 289 GLN A O 1
ATOM 2225 N N . ILE A 1 290 ? -4.784 -6.416 -10.563 1.00 96.69 290 ILE A N 1
ATOM 2226 C CA . ILE A 1 290 ? -6.131 -5.950 -10.877 1.00 96.69 290 ILE A CA 1
ATOM 2227 C C . ILE A 1 290 ? -5.973 -4.541 -11.432 1.00 96.69 290 ILE A C 1
ATOM 2229 O O . ILE A 1 290 ? -5.569 -3.630 -10.711 1.00 96.69 290 ILE A O 1
ATOM 2233 N N . PHE A 1 291 ? -6.266 -4.368 -12.716 1.00 96.25 291 PHE A N 1
ATOM 2234 C CA . PHE A 1 291 ? -6.176 -3.078 -13.383 1.00 96.25 291 PHE A CA 1
ATOM 2235 C C . PHE A 1 291 ? -7.546 -2.402 -13.400 1.00 96.25 291 PHE A C 1
ATOM 2237 O O . PHE A 1 291 ? -8.515 -2.951 -13.932 1.00 96.25 291 PHE A O 1
ATOM 2244 N N . LEU A 1 292 ? -7.625 -1.211 -12.804 1.00 95.88 292 LEU A N 1
ATOM 2245 C CA . LEU A 1 292 ? -8.838 -0.400 -12.772 1.00 95.88 292 LEU A CA 1
ATOM 2246 C C . LEU A 1 292 ? -8.754 0.695 -13.831 1.00 95.88 292 LEU A C 1
ATOM 2248 O O . LEU A 1 292 ? -7.814 1.485 -13.832 1.00 95.88 292 LEU A O 1
ATOM 2252 N N . GLU A 1 293 ? -9.749 0.754 -14.710 1.00 93.75 293 GLU A N 1
ATOM 2253 C CA . GLU A 1 293 ? -9.744 1.654 -15.861 1.00 93.75 293 GLU A CA 1
ATOM 2254 C C . GLU A 1 293 ? -10.798 2.756 -15.734 1.00 93.75 293 GLU A C 1
ATOM 2256 O O . GLU A 1 293 ? -11.979 2.509 -15.467 1.00 93.75 293 GLU A O 1
ATOM 2261 N N . THR A 1 294 ? -10.377 3.996 -15.980 1.00 93.12 294 THR A N 1
ATOM 2262 C CA . THR A 1 294 ? -11.234 5.178 -15.842 1.00 93.12 294 THR A CA 1
ATOM 2263 C C . THR A 1 294 ? -12.387 5.180 -16.853 1.00 93.12 294 THR A C 1
ATOM 2265 O O . THR A 1 294 ? -13.501 5.579 -16.515 1.00 93.12 294 THR A O 1
ATOM 2268 N N . GLU A 1 295 ? -12.174 4.680 -18.076 1.00 92.50 295 GLU A N 1
ATOM 2269 C CA . GLU A 1 295 ? -13.235 4.599 -19.089 1.00 92.50 295 GLU A CA 1
ATOM 2270 C C . GLU A 1 295 ? -14.390 3.685 -18.664 1.00 92.50 295 GLU A C 1
ATOM 2272 O O . GLU A 1 295 ? -15.559 4.043 -18.826 1.00 92.50 295 GLU A O 1
ATOM 2277 N N . LEU A 1 296 ? -14.082 2.514 -18.093 1.00 93.50 296 LEU A N 1
ATOM 2278 C CA . LEU A 1 296 ? -15.091 1.580 -17.582 1.00 93.50 296 LEU A CA 1
ATOM 2279 C C . LEU A 1 296 ? -15.877 2.211 -16.429 1.00 93.50 296 LEU A C 1
ATOM 2281 O O . LEU A 1 296 ? -17.102 2.081 -16.363 1.00 93.50 296 LEU A O 1
ATOM 2285 N N . PHE A 1 297 ? -15.189 2.963 -15.568 1.00 95.00 297 PHE A N 1
ATOM 2286 C CA . PHE A 1 297 ? -15.824 3.690 -14.476 1.00 95.00 297 PHE A CA 1
ATOM 2287 C C . PHE A 1 297 ? -16.813 4.754 -14.978 1.00 95.00 297 PHE A C 1
ATOM 2289 O O . PHE A 1 297 ? -17.933 4.834 -14.464 1.00 95.00 297 PHE A O 1
ATOM 2296 N N . TYR A 1 298 ? -16.440 5.543 -15.995 1.00 93.81 298 TYR A N 1
ATOM 2297 C CA . TYR A 1 298 ? -17.326 6.550 -16.595 1.00 93.81 298 TYR A CA 1
ATOM 2298 C C . TYR A 1 298 ? -18.503 5.939 -17.363 1.00 93.81 298 TYR A C 1
ATOM 2300 O O . TYR A 1 298 ? -19.573 6.541 -17.409 1.00 93.81 298 TYR A O 1
ATOM 2308 N N . LYS A 1 299 ? -18.355 4.714 -17.880 1.00 95.38 299 LYS A N 1
ATOM 2309 C CA . LYS A 1 299 ? -19.454 3.912 -18.449 1.00 95.38 299 LYS A CA 1
ATOM 2310 C C . LYS A 1 299 ? -20.406 3.335 -17.386 1.00 95.38 299 LYS A C 1
ATOM 2312 O O . LYS A 1 299 ? -21.367 2.657 -17.734 1.00 95.38 299 LYS A O 1
ATOM 2317 N N . GLY A 1 300 ? -20.158 3.590 -16.099 1.00 94.31 300 GLY A N 1
ATOM 2318 C CA . GLY A 1 300 ? -20.990 3.120 -14.988 1.00 94.31 300 GLY A CA 1
ATOM 2319 C C . GLY A 1 300 ? -20.649 1.714 -14.487 1.00 94.31 300 GLY A C 1
ATOM 2320 O O . GLY A 1 300 ? -21.319 1.222 -13.580 1.00 94.31 300 GLY A O 1
ATOM 2321 N N . ILE A 1 301 ? -19.602 1.073 -15.017 1.00 93.31 301 ILE A N 1
ATOM 2322 C CA . ILE A 1 301 ? -19.173 -0.263 -14.587 1.00 93.31 301 ILE A CA 1
ATOM 2323 C C . ILE A 1 301 ? -18.394 -0.133 -13.277 1.00 93.31 301 ILE A C 1
ATOM 2325 O O . ILE A 1 301 ? -17.355 0.526 -13.209 1.00 93.31 301 ILE A O 1
ATOM 2329 N N . ARG A 1 302 ? -18.912 -0.750 -12.209 1.00 95.31 302 ARG A N 1
ATOM 2330 C CA . ARG A 1 302 ? -18.313 -0.728 -10.867 1.00 95.31 302 ARG A CA 1
ATOM 2331 C C . ARG A 1 302 ? -18.395 -2.131 -10.244 1.00 95.31 302 ARG A C 1
ATOM 2333 O O . ARG A 1 302 ? -19.510 -2.614 -10.060 1.00 95.31 302 ARG A O 1
ATOM 2340 N N . PRO A 1 303 ? -17.264 -2.775 -9.890 1.00 93.62 303 PRO A N 1
ATOM 2341 C CA . PRO A 1 303 ? -15.887 -2.275 -9.978 1.00 93.62 303 PRO A CA 1
ATOM 2342 C C . PRO A 1 303 ? -15.376 -2.195 -11.428 1.00 93.62 303 PRO A C 1
ATOM 2344 O O . PRO A 1 303 ? -15.696 -3.040 -12.257 1.00 93.62 303 PRO A O 1
ATOM 2347 N N . ALA A 1 304 ? -14.580 -1.166 -11.727 1.00 96.31 304 ALA A N 1
ATOM 2348 C CA . ALA A 1 304 ? -14.114 -0.831 -13.076 1.00 96.31 304 ALA A CA 1
ATOM 2349 C C . ALA A 1 304 ? -12.898 -1.672 -13.513 1.00 96.31 304 ALA A C 1
ATOM 2351 O O . ALA A 1 304 ? -11.862 -1.130 -13.888 1.00 96.31 304 ALA A O 1
ATOM 2352 N N . ILE A 1 305 ? -13.000 -2.997 -13.395 1.00 96.38 305 ILE A N 1
ATOM 2353 C CA . ILE A 1 305 ? -11.897 -3.931 -13.653 1.00 96.38 305 ILE A CA 1
ATOM 2354 C C . ILE A 1 305 ? -11.766 -4.174 -15.157 1.00 96.38 305 ILE A C 1
ATOM 2356 O O . ILE A 1 305 ? -12.700 -4.662 -15.795 1.00 96.38 305 ILE A O 1
ATOM 2360 N N . ASN A 1 306 ? -10.587 -3.898 -15.712 1.00 94.44 306 ASN A N 1
ATOM 2361 C CA . ASN A 1 306 ? -10.250 -4.306 -17.068 1.00 94.44 306 ASN A CA 1
ATOM 2362 C C . ASN A 1 306 ? -9.860 -5.791 -17.067 1.00 94.44 306 ASN A C 1
ATOM 2364 O O . ASN A 1 306 ? -8.795 -6.165 -16.573 1.00 94.44 306 ASN A O 1
ATOM 2368 N N . VAL A 1 307 ? -10.725 -6.635 -17.628 1.00 93.44 307 VAL A N 1
ATOM 2369 C CA . VAL A 1 307 ? -10.547 -8.097 -17.671 1.00 93.44 307 VAL A CA 1
ATOM 2370 C C . VAL A 1 307 ? -9.388 -8.566 -18.556 1.00 93.44 307 VAL A C 1
ATOM 2372 O O . VAL A 1 307 ? -8.925 -9.684 -18.379 1.00 93.44 307 VAL A O 1
ATOM 2375 N N . GLY A 1 308 ? -8.923 -7.746 -19.504 1.00 91.56 308 GLY A N 1
ATOM 2376 C CA . GLY A 1 308 ? -7.815 -8.102 -20.396 1.00 91.56 308 GLY A CA 1
ATOM 2377 C C . GLY A 1 308 ? -6.441 -7.831 -19.783 1.00 91.56 308 GLY A C 1
ATOM 2378 O O . GLY A 1 308 ? -5.509 -8.600 -19.991 1.00 91.56 308 GLY A O 1
ATOM 2379 N N . LEU A 1 309 ? -6.317 -6.744 -19.017 1.00 92.00 309 LEU A N 1
ATOM 2380 C CA . LEU A 1 309 ? -5.064 -6.350 -18.360 1.00 92.00 309 LEU A CA 1
ATOM 2381 C C . LEU A 1 309 ? -4.902 -6.952 -16.957 1.00 92.00 309 LEU A C 1
ATOM 2383 O O . LEU A 1 309 ? -3.779 -7.058 -16.456 1.00 92.00 309 LEU A O 1
ATOM 2387 N N . SER A 1 310 ? -6.009 -7.334 -16.316 1.00 95.44 310 SER A N 1
ATOM 2388 C CA . SER A 1 310 ? -5.994 -7.979 -15.000 1.00 95.44 310 SER A CA 1
ATOM 2389 C C . SER A 1 310 ? -5.683 -9.467 -15.128 1.00 95.44 310 SER A C 1
ATOM 2391 O O . SER A 1 310 ? -6.293 -10.160 -15.936 1.00 95.44 310 SER A O 1
ATOM 2393 N N . VAL A 1 311 ? -4.754 -9.967 -14.315 1.00 96.31 311 VAL A N 1
ATOM 2394 C CA . VAL A 1 311 ? -4.274 -11.356 -14.371 1.00 96.31 311 VAL A CA 1
ATOM 2395 C C . VAL A 1 311 ? -4.039 -11.886 -12.959 1.00 96.31 311 VAL A C 1
ATOM 2397 O O . VAL A 1 311 ? -3.575 -11.152 -12.091 1.00 96.31 311 VAL A O 1
ATOM 2400 N N . SER A 1 312 ? -4.311 -13.174 -12.747 1.00 96.00 312 SER A N 1
ATOM 2401 C CA . SER A 1 312 ? -3.874 -13.957 -11.584 1.00 96.00 312 SER A CA 1
ATOM 2402 C C . SER A 1 312 ? -2.930 -15.054 -12.076 1.00 96.00 312 SER A C 1
ATOM 2404 O O . SER A 1 312 ? -3.303 -15.825 -12.957 1.00 96.00 312 SER A O 1
ATOM 2406 N N . ARG A 1 313 ? -1.699 -15.129 -11.551 1.00 94.19 313 ARG A N 1
ATOM 2407 C CA . ARG A 1 313 ? -0.752 -16.212 -11.893 1.00 94.19 313 ARG A CA 1
ATOM 2408 C C . ARG A 1 313 ? -1.011 -17.489 -11.096 1.00 94.19 313 ARG A C 1
ATOM 2410 O O . ARG A 1 313 ? -0.536 -18.548 -11.490 1.00 94.19 313 ARG A O 1
ATOM 2417 N N . VAL A 1 314 ? -1.741 -17.390 -9.985 1.00 89.12 314 VAL A N 1
ATOM 2418 C CA . VAL A 1 314 ? -2.065 -18.529 -9.109 1.00 89.12 314 VAL A CA 1
ATOM 2419 C C . VAL A 1 314 ? -3.253 -19.336 -9.650 1.00 89.12 314 VAL A C 1
ATOM 2421 O O . VAL A 1 314 ? -3.333 -20.539 -9.409 1.00 89.12 314 VAL A O 1
ATOM 2424 N N . GLY A 1 315 ? -4.157 -18.684 -10.388 1.00 73.81 315 GLY A N 1
ATOM 2425 C CA . GLY A 1 315 ? -5.407 -19.253 -10.902 1.00 73.81 315 GLY A CA 1
ATOM 2426 C C . GLY A 1 315 ? -6.531 -18.234 -10.929 1.00 73.81 315 GLY A C 1
ATOM 2427 O O . GLY A 1 315 ? -6.532 -17.344 -10.044 1.00 73.81 315 GLY A O 1
#

InterPro domains:
  IPR000194 ATPase, F1/V1/A1 complex, alpha/beta subunit, nucleotide-binding domain [PF00006] (162-312)
  IPR004100 ATPase, F1/V1/A1 complex, alpha/beta subunit, N-terminal domain [PF02874] (89-153)
  IPR005294 ATP synthase, F1 complex, alpha subunit [PTHR48082] (162-315)
  IPR020003 ATPase, alpha/beta subunit, nucleotide-binding domain, active site [PS00152] (303-312)
  IPR023366 ATP synthase subunit alpha, N-terminal domain-like superfamily [G3DSA:2.40.30.20] (64-154)
  IPR027417 P-loop containing nucleoside triphosphate hydrolase [SSF52540] (162-314)
  IPR036121 ATPase, F1/V1/A1 complex, alpha/beta subunit, N-terminal domain superfamily [SSF50615] (72-154)

Foldseek 3Di:
DDDDDDDPPDDPPPPVPPVPVVVVVPVPPDDDDDDDDDDDDPDDPDDDDDDDDDDDDDDDDDDDDDPVVVVVVVVCVVVVPPDPDPQQFKWFFADDDPQKTKTFHVNVDDFQFKKAWPLRWIWGFHDDDPGITITGTDDDRVSDDGGIMMGRPDCPPDDDNPDPQVSPDDDQDDDPPHALVSLLCSLVVQLVVLVVQQQQLAEEEEEDPAVQSNQVSQLVVCVVVVNQADPVSGHPCSLVSVLVRQVSFAADDVVSNRYGYHYHHDDDDDQQDCPGDVNVSVCVRDQWDFRADPVQVVVVDPVRTDPVRTDGNVD

Organism: NCBI:txid360319

Secondary structure (DSSP, 8-state):
----------SSSSTTSSTTSSTTSSTT------------------SS-------------S-PPPHHHHHHHHHHHHHTTT-TTSTTSEEEEEEEETTEEEEEE-TTPPTT-EEEETTS-EEEEEEE-SS-EEEEEES-GGG--TT-EEEEPPTTSSS----GGGGS-------TTS-HHHHHHHHHHHHHHHHHHHHTT-EEEEEES-HHHHHHHHHHHHHHTTPPB-GGG-BTTHHHHHHHHHTT--BPPGGGTS-EEEEEE--PPSTT-TTSHHHHHHHHHSSEE--B-HHHHHTT-SS-B-TTT-EES--

Sequence (315 aa):
RRFVSVRFLYFVASMAFVSSRFANCLVRQLPRGVLRYPKQCTGVSSYLTRKLCTSKRLSAGRGSPGAAEVSSILEERILAQTSTANLDETGRVLSIGDGIARVYGLKNIQAEEMVEFSSGLKGMALNLEPDNVGIVVFGNDKLIKEGDIVKAYGRDRGRPRRTRAMKYTIIVSATASDAAPLQYLAPYSGCAMGEYFRDNGMHALIIYDDLSKQAVAYRQMSLLLRRPPGREAYPGDVFYLHSRLLERAAKMNENFGGGSLTALPVIETQAGDVSAYIPTNVISITDGQIFLETELFYKGIRPAINVGLSVSRVG

Radius of gyration: 28.92 Å; chains: 1; bounding box: 84×64×63 Å